Protein AF-A0A0R2SFB0-F1 (afdb_monomer)

Foldseek 3Di:
DDPVVVVVQQPDFQFWEQFKWFLALAALPGDHQLAAAFLNLLLLQVLLVVLCQVQVVVLVHDHDDPQAQEKEWEFSLQFAQQLHRIPVSVRHTTTDGLNSLCRGHVDQWAKKKFGQAALVLVLQLQLLLNLCNHGSDRSNIRMDQKAWEFEPPKDRWDFDDDDDPAQAGHTPDGIQGTAWIAGPVGFTQHHRSHGDPPGGGHMYMYIPCVQCQHSRSVSSVPTDIGTRPGGSSVSSSVSQQVADADPVRHRYHYCPPCQHVDRNGNRRYYYDD

Secondary structure (DSSP, 8-state):
--HHHHHHHHTSEEEEESS-EE-----SSS--TTTS--HHHHHHHHHHHHHHHHHGGGGTPPPSBTTB-EEEEEETTSS--TT-SEESTTSSSEEEEHHHHHHHS-S-PEEEEEEEE-HHHHHHHHHHHHHTTTTT-TTPEEEESEEEEEETTSPPPEEPPP-TT-SS--EEE----EEEEEETTS-EEEETTEEPTTPPPEEEEEEHHHHTTTTT-HHHHHS--EEEEEEHHHHHHHHHHTSPB-TTS-BEE-TT-TTTSSTT-SSSEEEE-

Structure (mmCIF, N/CA/C/O backbone):
data_AF-A0A0R2SFB0-F1
#
_entry.id   AF-A0A0R2SFB0-F1
#
loop_
_atom_site.group_PDB
_atom_site.id
_atom_site.type_symbol
_atom_site.label_atom_id
_atom_site.label_alt_id
_atom_site.label_comp_id
_atom_site.label_asym_id
_atom_site.label_entity_id
_atom_site.label_seq_id
_atom_site.pdbx_PDB_ins_code
_atom_site.Cartn_x
_atom_site.Cartn_y
_atom_site.Cartn_z
_atom_site.occupancy
_atom_site.B_iso_or_equiv
_atom_site.auth_seq_id
_atom_site.auth_comp_id
_atom_site.auth_asym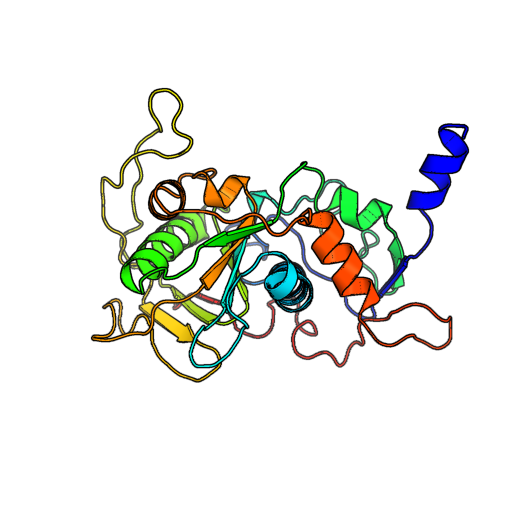_id
_atom_site.auth_atom_id
_atom_site.pdbx_PDB_model_num
ATOM 1 N N . MET A 1 1 ? 29.706 16.281 -11.837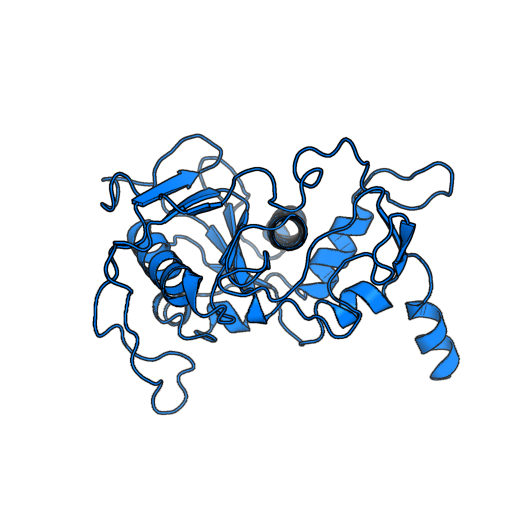 1.00 59.12 1 MET A N 1
ATOM 2 C CA . MET A 1 1 ? 28.926 15.794 -12.997 1.00 59.12 1 MET A CA 1
ATOM 3 C C . MET A 1 1 ? 27.940 16.894 -13.384 1.00 59.12 1 MET A C 1
ATOM 5 O O . MET A 1 1 ? 27.262 17.367 -12.480 1.00 59.12 1 MET A O 1
ATOM 9 N N . PRO A 1 2 ? 27.900 17.381 -14.637 1.00 79.50 2 PRO A N 1
ATOM 10 C CA . PRO A 1 2 ? 26.999 18.476 -15.006 1.00 79.50 2 PRO A CA 1
ATOM 11 C C . PRO A 1 2 ? 25.528 18.055 -14.857 1.00 79.50 2 PRO A C 1
ATOM 13 O O . PRO A 1 2 ? 25.181 16.914 -15.160 1.00 79.50 2 PRO A O 1
ATOM 16 N N . LEU A 1 3 ? 24.669 18.977 -14.408 1.00 70.31 3 LEU A N 1
ATOM 17 C CA . LEU A 1 3 ? 23.239 18.749 -14.135 1.00 70.31 3 LEU A CA 1
ATOM 18 C C . LEU A 1 3 ? 22.522 18.043 -15.299 1.00 70.31 3 LEU A C 1
ATOM 20 O O . LEU A 1 3 ? 21.821 17.060 -15.087 1.00 70.31 3 LEU A O 1
ATOM 24 N N . ASN A 1 4 ? 22.791 18.455 -16.538 1.00 70.38 4 ASN A N 1
ATOM 25 C CA . ASN A 1 4 ? 22.178 17.870 -17.736 1.00 70.38 4 ASN A CA 1
ATOM 26 C C . ASN A 1 4 ? 22.561 16.392 -17.958 1.00 70.38 4 ASN A C 1
ATOM 28 O O . ASN A 1 4 ? 21.744 15.601 -18.427 1.00 70.38 4 ASN A O 1
ATOM 32 N N . ALA A 1 5 ? 23.771 15.980 -17.568 1.00 69.94 5 ALA A N 1
ATOM 33 C CA . ALA A 1 5 ? 24.175 14.572 -17.623 1.00 69.94 5 ALA A CA 1
ATOM 34 C C . ALA A 1 5 ? 23.479 13.736 -16.532 1.00 69.94 5 ALA A C 1
ATOM 36 O O . ALA A 1 5 ? 23.208 12.558 -16.737 1.00 69.94 5 ALA A O 1
ATOM 37 N N . CYS A 1 6 ? 23.142 14.351 -15.393 1.00 67.50 6 CYS A N 1
ATOM 38 C CA . CYS A 1 6 ? 22.330 13.712 -14.357 1.00 67.50 6 CYS A CA 1
ATOM 39 C C . CYS A 1 6 ? 20.884 13.527 -14.837 1.00 67.50 6 CYS A C 1
ATOM 41 O O . CYS A 1 6 ? 20.359 12.418 -14.807 1.00 67.50 6 CYS A O 1
ATOM 43 N N . LEU A 1 7 ? 20.275 14.596 -15.362 1.00 75.00 7 LEU A N 1
ATOM 44 C CA . LEU A 1 7 ? 18.877 14.616 -15.804 1.00 75.00 7 LEU A CA 1
ATOM 45 C C . LEU A 1 7 ? 18.605 13.664 -16.977 1.00 75.00 7 LEU A C 1
ATOM 47 O O . LEU A 1 7 ? 17.583 12.984 -16.994 1.00 75.00 7 LEU A O 1
ATOM 51 N N . THR A 1 8 ? 19.540 13.533 -17.920 1.00 76.81 8 THR A N 1
ATOM 52 C CA . THR A 1 8 ? 19.420 12.557 -19.022 1.00 76.81 8 THR A CA 1
ATOM 53 C C . THR A 1 8 ? 19.420 11.104 -18.539 1.00 76.81 8 THR A C 1
ATOM 55 O O . THR A 1 8 ? 18.849 10.240 -19.202 1.00 76.81 8 THR A O 1
ATOM 58 N N . GLY A 1 9 ? 20.002 10.819 -17.368 1.00 77.69 9 GLY A N 1
ATOM 59 C CA . GLY A 1 9 ? 19.932 9.506 -16.729 1.00 77.69 9 GLY A CA 1
ATOM 60 C C . GLY A 1 9 ? 18.519 9.116 -16.288 1.00 77.69 9 GLY A C 1
ATOM 61 O O . GLY A 1 9 ? 18.178 7.939 -16.351 1.00 77.69 9 GLY A O 1
ATOM 62 N N . PHE A 1 10 ? 17.676 10.084 -15.913 1.00 84.38 10 PHE A N 1
ATOM 63 C CA . PHE A 1 10 ? 16.310 9.818 -15.446 1.00 84.38 10 PHE A CA 1
ATOM 64 C C . PHE A 1 10 ? 15.362 9.400 -16.565 1.00 84.38 10 PHE A C 1
ATOM 66 O O . PHE A 1 10 ? 14.428 8.652 -16.301 1.00 84.38 10 PHE A O 1
ATOM 73 N N . ALA A 1 11 ? 15.616 9.826 -17.803 1.00 87.38 11 ALA A N 1
ATOM 74 C CA . ALA A 1 11 ? 14.815 9.439 -18.962 1.00 87.38 11 ALA A CA 1
ATOM 75 C C . ALA A 1 11 ? 15.138 8.023 -19.474 1.00 87.38 11 ALA A C 1
ATOM 77 O O . ALA A 1 11 ? 14.399 7.482 -20.297 1.00 87.38 11 ALA A O 1
ATOM 78 N N . LYS A 1 12 ? 16.238 7.408 -19.016 1.00 91.44 12 LYS A N 1
ATOM 79 C CA . LYS A 1 12 ? 16.617 6.065 -19.461 1.00 91.44 12 LYS A CA 1
ATOM 80 C C . LYS A 1 12 ? 15.642 5.019 -18.908 1.00 91.44 12 LYS A C 1
ATOM 82 O O . LYS A 1 12 ? 15.351 5.050 -17.708 1.00 91.44 12 LYS A O 1
ATOM 87 N N . PRO A 1 13 ? 15.175 4.074 -19.745 1.00 95.81 13 PRO A N 1
ATOM 88 C CA . PRO A 1 13 ? 14.421 2.923 -19.273 1.00 95.81 13 PRO A CA 1
ATOM 89 C C . PRO A 1 13 ? 15.217 2.134 -18.233 1.00 95.81 13 PRO A C 1
ATOM 91 O O . PRO A 1 13 ? 16.381 1.799 -18.456 1.00 95.81 13 PRO A O 1
ATOM 94 N N . ILE A 1 14 ? 14.573 1.836 -17.111 1.00 96.94 14 ILE A N 1
ATOM 95 C CA . ILE A 1 14 ? 15.095 0.957 -16.055 1.00 96.94 14 ILE A CA 1
ATOM 96 C C . ILE A 1 14 ? 14.344 -0.376 -16.024 1.00 96.94 14 ILE A C 1
ATOM 98 O O . ILE A 1 14 ? 14.899 -1.384 -15.601 1.00 96.94 14 ILE A O 1
ATOM 102 N N . ALA A 1 15 ? 13.100 -0.375 -16.504 1.00 98.06 15 ALA A N 1
ATOM 103 C CA . ALA A 1 15 ? 12.215 -1.524 -16.597 1.00 98.06 15 ALA A CA 1
ATOM 104 C C . ALA A 1 15 ? 11.248 -1.345 -17.781 1.00 98.06 15 ALA A C 1
ATOM 106 O O . ALA A 1 15 ? 11.228 -0.304 -18.444 1.00 98.06 15 ALA A O 1
ATOM 107 N N . SER A 1 16 ? 10.442 -2.365 -18.041 1.00 98.19 16 SER A N 1
ATOM 108 C CA . SER A 1 16 ? 9.358 -2.398 -19.020 1.00 98.19 16 SER A CA 1
ATOM 109 C C . SER A 1 16 ? 8.100 -2.970 -18.361 1.00 98.19 16 SER A C 1
ATOM 111 O O . SER A 1 16 ? 8.171 -3.693 -17.368 1.00 98.19 16 SER A O 1
ATOM 113 N N . SER A 1 17 ? 6.930 -2.658 -18.901 1.00 98.06 17 SER A N 1
ATOM 114 C CA . SER A 1 17 ? 5.676 -3.277 -18.484 1.00 98.06 17 SER A CA 1
ATOM 115 C C . SER A 1 17 ? 4.788 -3.536 -19.688 1.00 98.06 17 SER A C 1
ATOM 117 O O . SER A 1 17 ? 4.522 -2.631 -20.476 1.00 98.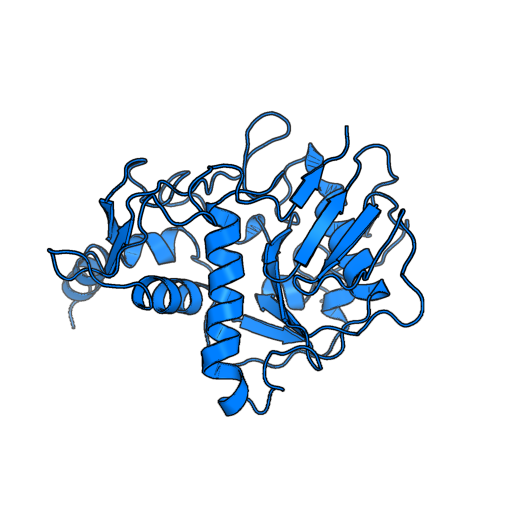06 17 SER A O 1
ATOM 119 N N . GLN A 1 18 ? 4.263 -4.753 -19.795 1.00 98.25 18 GLN A N 1
ATOM 120 C CA . GLN A 1 18 ? 3.195 -5.090 -20.742 1.00 98.25 18 GLN A CA 1
ATOM 121 C C . GLN A 1 18 ? 1.803 -4.668 -20.232 1.00 98.25 18 GLN A C 1
ATOM 123 O O . GLN A 1 18 ? 0.796 -4.895 -20.898 1.00 98.25 18 GLN A O 1
ATOM 128 N N . ILE A 1 19 ? 1.744 -4.075 -19.039 1.00 97.56 19 ILE A N 1
ATOM 129 C CA . ILE A 1 19 ? 0.533 -3.643 -18.344 1.00 97.56 19 ILE A CA 1
ATOM 130 C C . ILE A 1 19 ? 0.593 -2.131 -18.136 1.00 97.56 19 ILE A C 1
ATOM 132 O O . ILE A 1 19 ? 1.637 -1.581 -17.779 1.00 97.56 19 ILE A O 1
ATOM 136 N N . VAL A 1 20 ? -0.551 -1.468 -18.303 1.00 97.38 20 VAL A N 1
ATOM 137 C CA . VAL A 1 20 ? -0.735 -0.079 -17.879 1.00 97.38 20 VAL A CA 1
ATOM 138 C C . VAL A 1 20 ? -1.338 -0.074 -16.478 1.00 97.38 20 VAL A C 1
ATOM 140 O O . VAL A 1 20 ? -2.422 -0.610 -16.234 1.00 97.38 20 VAL A O 1
ATOM 143 N N . PHE A 1 21 ? -0.616 0.524 -15.543 1.00 97.69 21 PHE A N 1
ATOM 144 C CA . PHE A 1 21 ? -1.024 0.681 -14.158 1.00 97.69 21 PHE A CA 1
ATOM 145 C C . PHE A 1 21 ? -1.879 1.932 -14.005 1.00 97.69 21 PHE A C 1
ATOM 147 O O . PHE A 1 21 ? -1.425 3.032 -14.314 1.00 97.69 21 PHE A O 1
ATOM 154 N N . ALA A 1 22 ? -3.098 1.770 -13.501 1.00 96.75 22 ALA A N 1
ATOM 155 C CA . ALA A 1 22 ? -3.963 2.875 -13.130 1.00 96.75 22 ALA A CA 1
ATOM 156 C C . ALA A 1 22 ? -3.441 3.511 -11.836 1.00 96.75 22 ALA A C 1
ATOM 158 O O . ALA A 1 22 ? -3.436 2.879 -10.780 1.00 96.75 22 ALA A O 1
ATOM 159 N N . THR A 1 23 ? -2.994 4.762 -11.928 1.00 95.88 23 THR A N 1
ATOM 160 C CA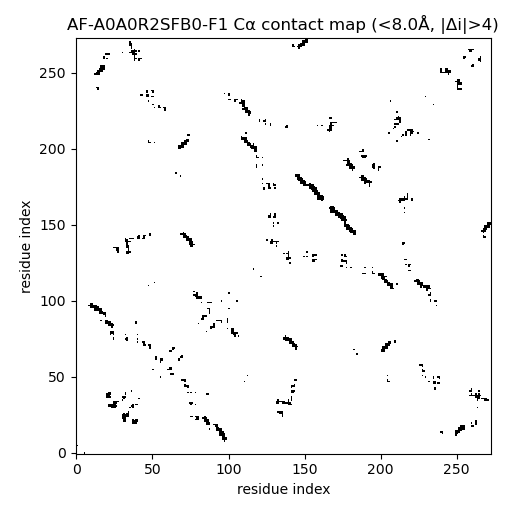 . THR A 1 23 ? -2.488 5.552 -10.793 1.00 95.88 23 THR A CA 1
ATOM 161 C C . THR A 1 23 ? -3.286 6.839 -10.607 1.00 95.88 23 THR A C 1
ATOM 163 O O . THR A 1 23 ? -2.885 7.723 -9.846 1.00 95.88 23 THR A O 1
ATOM 166 N N . ASP A 1 24 ? -4.433 6.947 -11.289 1.00 94.25 24 ASP A N 1
ATOM 167 C CA . ASP A 1 24 ? -5.318 8.094 -11.175 1.00 94.25 24 ASP A CA 1
ATOM 168 C C . ASP A 1 24 ? -5.741 8.299 -9.721 1.00 94.25 24 ASP A C 1
ATOM 170 O O . ASP A 1 24 ? -6.004 7.338 -8.999 1.00 94.25 24 ASP A O 1
ATOM 174 N N . ARG A 1 25 ? -5.851 9.557 -9.299 1.00 92.25 25 ARG A N 1
ATOM 175 C CA . ARG A 1 25 ? -6.487 9.946 -8.046 1.00 92.25 25 ARG A CA 1
ATOM 176 C C . ARG A 1 25 ? -7.860 9.289 -7.897 1.00 92.25 25 ARG A C 1
ATOM 178 O O . ARG A 1 25 ? -8.167 8.781 -6.821 1.00 92.25 25 ARG A O 1
ATOM 185 N N . GLY A 1 26 ? -8.665 9.297 -8.956 1.00 87.56 26 GLY A N 1
ATOM 186 C CA . GLY A 1 26 ? -10.045 8.821 -8.935 1.00 87.56 26 GLY A CA 1
ATOM 187 C C . GLY A 1 26 ? -11.024 9.764 -8.229 1.00 87.56 26 GLY A C 1
ATOM 188 O O . GLY A 1 26 ? -10.675 10.827 -7.697 1.00 87.56 26 GLY A O 1
ATOM 189 N N . SER A 1 27 ? -12.292 9.359 -8.250 1.00 82.94 27 SER A N 1
ATOM 190 C CA . SER A 1 27 ? -13.437 10.053 -7.656 1.00 82.94 27 SER A CA 1
ATOM 191 C C . SER A 1 27 ? -14.531 9.044 -7.273 1.00 82.94 27 SER A C 1
ATOM 193 O O . SER A 1 27 ? -14.324 7.833 -7.352 1.00 82.94 27 SER A O 1
ATOM 195 N N . ALA A 1 28 ? -15.710 9.527 -6.869 1.00 75.81 28 ALA A N 1
ATOM 196 C CA . ALA A 1 28 ? -16.876 8.673 -6.632 1.00 75.81 28 ALA A CA 1
ATOM 197 C C . ALA A 1 28 ? -17.298 7.849 -7.867 1.00 75.81 28 ALA A C 1
ATOM 199 O O . ALA A 1 28 ? -17.931 6.809 -7.711 1.00 75.81 28 ALA A O 1
ATOM 200 N N . THR A 1 29 ? -16.970 8.313 -9.077 1.00 81.50 29 THR A N 1
ATOM 201 C CA . THR A 1 29 ? -17.392 7.701 -10.350 1.00 81.50 29 THR A CA 1
ATOM 202 C C . THR A 1 29 ? -16.227 7.272 -11.238 1.00 81.50 29 THR A C 1
ATOM 204 O O . THR A 1 29 ? -16.439 6.558 -12.214 1.00 81.50 29 THR A O 1
ATOM 207 N N . VAL A 1 30 ? -15.002 7.686 -10.911 1.00 87.56 30 VAL A N 1
ATOM 208 C CA . VAL A 1 30 ? -13.785 7.339 -11.650 1.00 87.56 30 VAL A CA 1
ATOM 209 C C . VAL A 1 30 ? -12.912 6.468 -10.762 1.00 87.56 30 VAL A C 1
ATOM 211 O O . VAL A 1 30 ? -12.589 6.852 -9.636 1.00 87.56 30 VAL A O 1
ATOM 214 N N . LEU A 1 31 ? -12.525 5.301 -11.276 1.00 90.88 31 LEU A N 1
ATOM 215 C CA . LEU A 1 31 ? -11.572 4.414 -10.618 1.00 90.88 31 LEU A CA 1
ATOM 216 C C . LEU A 1 31 ? -10.283 5.174 -10.293 1.00 90.88 31 LEU A C 1
ATOM 218 O O . LEU A 1 31 ? -9.726 5.854 -11.150 1.00 90.88 31 LEU A O 1
ATOM 222 N N . GLY A 1 32 ? -9.780 5.017 -9.076 1.00 94.62 32 GLY A N 1
ATOM 223 C CA . GLY A 1 32 ? -8.463 5.523 -8.747 1.00 94.62 32 GLY A CA 1
ATOM 224 C C . GLY A 1 32 ? -8.019 5.175 -7.343 1.00 94.62 32 GLY A C 1
ATOM 225 O O . GLY A 1 32 ? -8.791 4.698 -6.506 1.00 94.62 32 GLY A O 1
ATOM 226 N N . VAL A 1 33 ? -6.748 5.467 -7.096 1.00 96.44 33 VAL A N 1
ATOM 227 C CA . VAL A 1 33 ? -6.007 5.083 -5.897 1.00 96.44 33 VAL A CA 1
ATOM 228 C C . VAL A 1 33 ? -6.574 5.677 -4.608 1.00 96.44 33 VAL A C 1
ATOM 230 O O . VAL A 1 33 ? -6.133 5.295 -3.525 1.00 96.44 33 VAL A O 1
ATOM 233 N N . ARG A 1 34 ? -7.522 6.621 -4.698 1.00 96.06 34 ARG A N 1
ATOM 234 C CA . ARG A 1 34 ? -8.162 7.267 -3.545 1.00 96.06 34 ARG A CA 1
ATOM 235 C C . ARG A 1 34 ? -9.585 6.802 -3.247 1.00 96.06 34 ARG A C 1
ATOM 237 O O . ARG A 1 34 ? -10.182 7.282 -2.284 1.00 96.06 34 ARG A O 1
ATOM 244 N N . THR A 1 35 ? -10.156 5.920 -4.062 1.00 93.06 35 THR A N 1
ATOM 245 C CA . THR A 1 35 ? -11.549 5.472 -3.887 1.00 93.06 35 THR A CA 1
ATOM 246 C C . THR A 1 35 ? -11.742 3.969 -4.006 1.00 93.06 35 THR A C 1
ATOM 248 O O . THR A 1 35 ? -12.732 3.456 -3.476 1.00 93.06 35 THR A O 1
ATOM 251 N N . ALA A 1 36 ? -10.826 3.255 -4.659 1.00 95.62 36 ALA A N 1
ATOM 252 C CA . ALA A 1 36 ? -10.893 1.810 -4.831 1.00 95.62 36 ALA A CA 1
ATOM 253 C C . ALA A 1 36 ? -9.498 1.195 -5.029 1.00 95.62 36 ALA A C 1
ATOM 255 O O . ALA A 1 36 ? -8.493 1.900 -5.150 1.00 95.62 36 ALA A O 1
ATOM 256 N N . GLU A 1 37 ? -9.447 -0.135 -5.051 1.00 97.69 37 GLU A N 1
ATOM 257 C CA . GLU A 1 37 ? -8.266 -0.878 -5.493 1.00 97.69 37 GLU A CA 1
ATOM 258 C C . GLU A 1 37 ? -7.894 -0.512 -6.927 1.00 97.69 37 GLU A C 1
ATOM 260 O O . GLU A 1 37 ? -8.763 -0.352 -7.785 1.00 97.69 37 GLU A O 1
ATOM 265 N N . THR A 1 38 ? -6.595 -0.439 -7.196 1.00 98.25 38 THR A N 1
ATOM 266 C CA . THR A 1 38 ? -6.066 -0.342 -8.558 1.00 98.25 38 THR A CA 1
ATOM 267 C C . THR A 1 38 ? -4.847 -1.241 -8.705 1.00 98.25 38 THR A C 1
ATOM 269 O O . THR A 1 38 ? -4.118 -1.459 -7.737 1.00 98.25 38 THR A O 1
ATOM 272 N N . ASN A 1 39 ? -4.548 -1.704 -9.920 1.00 98.44 39 ASN A N 1
ATOM 273 C CA . ASN A 1 39 ? -3.286 -2.410 -10.159 1.00 98.44 39 ASN A CA 1
ATOM 274 C C . ASN A 1 39 ? -2.052 -1.544 -9.860 1.00 98.44 39 ASN A C 1
ATOM 276 O O . ASN A 1 39 ? -1.047 -2.076 -9.397 1.00 98.44 39 ASN A O 1
ATOM 280 N N . GLY A 1 40 ? -2.110 -0.227 -10.090 1.00 98.12 40 GLY A N 1
ATOM 281 C CA . GLY A 1 40 ? -1.022 0.688 -9.735 1.00 98.12 40 GLY A CA 1
ATOM 282 C C . GLY A 1 40 ? -0.834 0.815 -8.227 1.00 98.12 40 GLY A C 1
ATOM 283 O O . GLY A 1 40 ? 0.292 0.777 -7.740 1.00 98.12 40 GLY A O 1
ATOM 284 N N . GLY A 1 41 ? -1.927 0.879 -7.469 1.00 98.38 41 GLY A N 1
ATOM 285 C CA . GLY A 1 41 ? -1.891 0.800 -6.013 1.00 98.38 41 GLY A CA 1
ATOM 286 C C . GLY A 1 41 ? -1.319 -0.520 -5.495 1.00 98.38 41 GLY A C 1
ATOM 287 O O . GLY A 1 41 ? -0.465 -0.504 -4.607 1.00 98.38 41 GLY A O 1
ATOM 288 N N . ASN A 1 42 ? -1.722 -1.642 -6.098 1.00 98.88 42 ASN A N 1
ATOM 289 C CA . ASN A 1 42 ? -1.195 -2.970 -5.778 1.00 98.88 42 ASN A CA 1
ATOM 290 C C . ASN A 1 42 ? 0.310 -3.059 -6.037 1.00 98.88 42 ASN A C 1
ATOM 292 O O . ASN A 1 42 ? 1.031 -3.562 -5.180 1.00 98.88 42 ASN A O 1
ATOM 296 N N . LEU A 1 43 ? 0.792 -2.525 -7.167 1.00 98.75 43 LEU A N 1
ATOM 297 C CA . LEU A 1 43 ? 2.219 -2.498 -7.509 1.00 98.75 43 LEU A CA 1
ATOM 298 C C . LEU A 1 43 ? 3.047 -1.813 -6.415 1.00 98.75 43 LEU A C 1
ATOM 300 O O . LEU A 1 43 ? 4.118 -2.294 -6.046 1.00 98.75 43 LEU A O 1
ATOM 304 N N . LEU A 1 44 ? 2.550 -0.697 -5.877 1.00 98.62 44 LEU A N 1
ATOM 305 C CA . LEU A 1 44 ? 3.249 0.036 -4.823 1.00 98.62 44 LEU A CA 1
ATOM 306 C C . LEU A 1 44 ? 3.159 -0.647 -3.461 1.00 98.62 44 LEU A C 1
ATOM 308 O O . LEU A 1 44 ? 4.145 -0.702 -2.735 1.00 98.62 44 LEU A O 1
ATOM 312 N N . ALA A 1 45 ? 1.996 -1.185 -3.101 1.00 98.88 45 ALA A N 1
ATOM 313 C CA . ALA A 1 45 ? 1.876 -1.933 -1.856 1.00 98.88 45 ALA A CA 1
ATOM 314 C C . ALA A 1 45 ? 2.756 -3.203 -1.883 1.00 98.88 45 ALA A C 1
ATOM 316 O O . ALA A 1 45 ? 3.391 -3.540 -0.883 1.00 98.88 45 ALA A O 1
ATOM 317 N N . ASP A 1 46 ? 2.879 -3.863 -3.038 1.00 98.94 46 ASP A N 1
ATOM 318 C CA . ASP A 1 46 ? 3.779 -5.006 -3.224 1.00 98.94 46 ASP A CA 1
ATOM 319 C C . ASP A 1 46 ? 5.254 -4.597 -3.165 1.00 98.94 46 ASP A C 1
ATOM 321 O O . ASP A 1 46 ? 6.061 -5.331 -2.591 1.00 98.94 46 ASP A O 1
ATOM 325 N N . SER A 1 47 ? 5.618 -3.413 -3.672 1.00 98.88 47 SER A N 1
ATOM 326 C CA . SER A 1 47 ? 6.994 -2.916 -3.559 1.00 98.88 47 SER A CA 1
ATOM 327 C C . SER A 1 47 ? 7.416 -2.692 -2.103 1.00 98.88 47 SER A C 1
ATOM 329 O O . SER A 1 47 ? 8.578 -2.908 -1.751 1.00 98.88 47 SER A O 1
ATOM 331 N N . PHE A 1 48 ? 6.473 -2.355 -1.218 1.00 98.88 48 PHE A N 1
ATOM 332 C CA . PHE A 1 48 ? 6.738 -2.197 0.214 1.00 98.88 48 PHE A CA 1
ATOM 333 C C . PHE A 1 48 ? 6.991 -3.550 0.883 1.00 98.88 48 PHE A C 1
ATOM 335 O O . PHE A 1 48 ? 7.944 -3.684 1.656 1.00 98.88 48 PHE A O 1
ATOM 342 N N . LEU A 1 49 ? 6.192 -4.573 0.553 1.00 98.75 49 LEU A N 1
ATOM 343 C CA . LEU A 1 49 ? 6.436 -5.941 1.022 1.00 98.75 49 LEU A CA 1
ATOM 344 C C . LEU A 1 49 ? 7.762 -6.492 0.491 1.00 98.75 49 LEU A C 1
ATOM 346 O O . LEU A 1 49 ? 8.516 -7.105 1.248 1.00 98.75 49 LEU A O 1
ATOM 350 N N . HIS A 1 50 ? 8.079 -6.234 -0.780 1.00 98.81 50 HIS A N 1
ATOM 351 C CA . HIS A 1 50 ? 9.359 -6.617 -1.366 1.00 98.81 50 HIS A CA 1
ATOM 352 C C . HIS A 1 50 ? 10.531 -5.966 -0.620 1.00 98.81 50 HIS A C 1
ATOM 354 O O . HIS A 1 50 ? 11.474 -6.654 -0.218 1.00 98.81 50 HIS A O 1
ATOM 360 N N . ALA A 1 51 ? 10.449 -4.662 -0.356 1.00 98.81 51 ALA A N 1
ATOM 361 C CA . ALA A 1 51 ? 11.470 -3.937 0.388 1.00 98.81 51 ALA A CA 1
ATOM 362 C C . ALA A 1 51 ? 11.647 -4.476 1.816 1.00 98.81 51 ALA A C 1
ATOM 364 O O . ALA A 1 51 ? 12.778 -4.644 2.268 1.00 98.81 51 ALA A O 1
ATOM 365 N N . TYR A 1 52 ? 10.557 -4.814 2.512 1.00 98.75 52 TYR A N 1
ATOM 366 C CA . TYR A 1 52 ? 10.649 -5.469 3.818 1.00 98.75 52 TYR A CA 1
ATOM 367 C C . TYR A 1 52 ? 11.338 -6.833 3.709 1.00 98.75 52 TYR A C 1
ATOM 369 O O . TYR A 1 52 ? 12.291 -7.098 4.437 1.00 98.75 52 TYR A O 1
ATOM 377 N N . SER A 1 53 ? 10.919 -7.678 2.760 1.00 97.88 53 SER A N 1
ATOM 378 C CA . SER A 1 53 ? 11.468 -9.031 2.589 1.00 97.88 53 SER A CA 1
ATOM 379 C C . SER A 1 53 ? 12.976 -9.054 2.316 1.00 97.88 53 SER A C 1
ATOM 381 O O . SER A 1 53 ? 13.659 -9.989 2.724 1.00 97.88 53 SER A O 1
ATOM 383 N N . THR A 1 54 ? 13.508 -8.010 1.677 1.00 97.62 54 THR A N 1
ATOM 384 C CA . THR A 1 54 ? 14.928 -7.912 1.313 1.00 97.62 54 THR A CA 1
ATOM 385 C C . THR A 1 54 ? 15.779 -7.186 2.354 1.00 97.62 54 THR A C 1
ATOM 387 O O . THR A 1 54 ? 16.995 -7.366 2.367 1.00 97.62 54 THR A O 1
ATOM 390 N N . ARG A 1 55 ? 15.176 -6.372 3.234 1.00 98.00 55 ARG A N 1
ATOM 391 C CA . ARG A 1 55 ? 15.919 -5.480 4.148 1.00 98.00 55 ARG A CA 1
ATOM 392 C C . ARG A 1 55 ? 15.666 -5.727 5.635 1.00 98.00 55 ARG A C 1
ATOM 394 O O . ARG A 1 55 ? 16.494 -5.315 6.443 1.00 98.00 55 ARG A O 1
ATOM 401 N N . ALA A 1 56 ? 14.583 -6.412 6.014 1.00 97.38 56 ALA A N 1
ATOM 402 C CA . ALA A 1 56 ? 14.171 -6.590 7.413 1.00 97.38 56 ALA A CA 1
ATOM 403 C C . ALA A 1 56 ? 15.282 -7.163 8.308 1.00 97.38 56 ALA A C 1
ATOM 405 O O . ALA A 1 56 ? 15.527 -6.635 9.393 1.00 97.38 56 ALA A O 1
ATOM 406 N N . ALA A 1 57 ? 16.009 -8.177 7.829 1.00 97.50 57 ALA A N 1
ATOM 407 C CA . ALA A 1 57 ? 17.090 -8.805 8.589 1.00 97.50 57 ALA A CA 1
ATOM 408 C C . ALA A 1 57 ? 18.193 -7.806 8.984 1.00 97.50 57 ALA A C 1
ATOM 410 O O . ALA A 1 57 ? 18.643 -7.806 10.126 1.00 97.50 57 ALA A O 1
ATOM 411 N N . GLY A 1 58 ? 18.578 -6.901 8.075 1.00 97.06 58 GLY A N 1
ATOM 412 C CA . GLY A 1 58 ? 19.591 -5.874 8.346 1.00 97.06 58 GLY A CA 1
ATOM 413 C C . GLY A 1 58 ? 19.146 -4.812 9.359 1.00 97.06 58 GLY A C 1
ATOM 414 O O . GLY A 1 58 ? 19.986 -4.116 9.920 1.00 97.06 58 GLY A O 1
ATOM 415 N N . ALA A 1 59 ? 17.840 -4.703 9.612 1.00 96.81 59 ALA A N 1
ATOM 416 C CA . ALA A 1 59 ? 17.244 -3.806 10.599 1.00 96.81 59 ALA A CA 1
ATOM 417 C C . A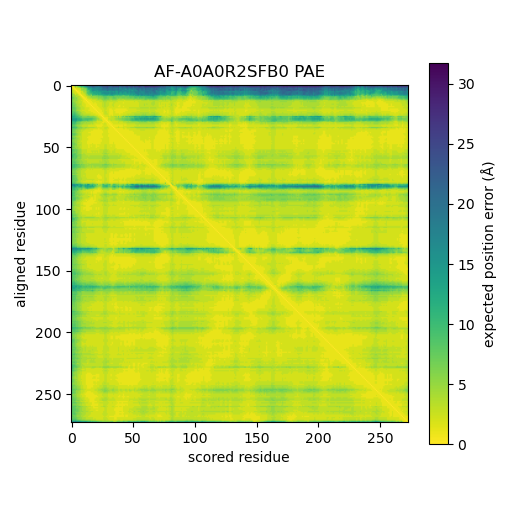LA A 1 59 ? 16.811 -4.531 11.890 1.00 96.81 59 ALA A C 1
ATOM 419 O O . ALA A 1 59 ? 16.098 -3.945 12.702 1.00 96.81 59 ALA A O 1
ATOM 420 N N . ASN A 1 60 ? 17.214 -5.796 12.085 1.00 97.25 60 ASN A N 1
ATOM 421 C CA . ASN A 1 60 ? 16.787 -6.652 13.202 1.00 97.25 60 ASN A CA 1
ATOM 422 C C . ASN A 1 60 ? 15.256 -6.796 13.323 1.00 97.25 60 ASN A C 1
ATOM 424 O O . ASN A 1 60 ? 14.720 -6.987 14.415 1.00 97.25 60 ASN A O 1
ATOM 428 N N . LEU A 1 61 ? 14.543 -6.696 12.198 1.00 98.19 61 LEU A N 1
ATOM 429 C CA . LEU A 1 61 ? 13.106 -6.932 12.131 1.00 98.19 61 LEU A CA 1
ATOM 430 C C . LEU A 1 61 ? 12.822 -8.429 11.933 1.00 98.19 61 LEU A C 1
ATOM 432 O O . LEU A 1 61 ? 13.600 -9.120 11.267 1.00 98.19 61 LEU A O 1
ATOM 436 N N . PRO A 1 62 ? 11.708 -8.946 12.481 1.00 97.62 62 PRO A N 1
ATOM 437 C CA . PRO A 1 62 ? 11.341 -10.348 12.317 1.00 97.62 62 PRO A CA 1
ATOM 438 C C . PRO A 1 62 ? 11.135 -10.699 10.838 1.00 97.62 62 PRO A C 1
ATOM 440 O O . PRO A 1 62 ? 10.584 -9.919 10.067 1.00 97.62 62 PRO A O 1
ATOM 443 N N . ALA A 1 63 ? 11.549 -11.896 10.425 1.00 96.81 63 ALA A N 1
ATOM 444 C CA . ALA A 1 63 ? 11.304 -12.357 9.061 1.00 96.81 63 ALA A CA 1
ATOM 445 C C . ALA A 1 63 ? 9.794 -12.464 8.787 1.00 96.81 63 ALA A C 1
ATOM 447 O O . ALA A 1 63 ? 9.014 -12.802 9.680 1.00 96.81 63 ALA A O 1
ATOM 448 N N . ALA A 1 64 ? 9.373 -12.183 7.554 1.00 96.88 64 ALA A N 1
ATOM 449 C CA . ALA A 1 64 ? 7.989 -12.395 7.146 1.00 96.88 64 ALA A CA 1
ATOM 450 C C . ALA A 1 64 ? 7.649 -13.895 7.174 1.00 96.88 64 ALA A C 1
ATOM 452 O O . ALA A 1 64 ? 8.432 -14.724 6.712 1.00 96.88 64 ALA A O 1
ATOM 453 N N . GLY A 1 65 ? 6.476 -14.249 7.692 1.00 95.06 65 GLY A N 1
ATOM 454 C CA . GLY A 1 65 ? 6.009 -15.634 7.717 1.00 95.06 65 GLY A CA 1
ATOM 455 C C . GLY A 1 65 ? 4.742 -15.802 8.545 1.00 95.06 65 GLY A C 1
ATOM 456 O O . GLY A 1 65 ? 4.197 -14.835 9.062 1.00 95.06 65 GLY A O 1
ATOM 457 N N . SER A 1 66 ? 4.273 -17.037 8.731 1.00 93.75 66 SER A N 1
ATOM 458 C CA . SER A 1 66 ? 3.030 -17.288 9.483 1.00 93.75 66 SER A CA 1
ATOM 459 C C . SER A 1 66 ? 3.071 -16.741 10.922 1.00 93.75 66 SER A C 1
ATOM 461 O O . SER A 1 66 ? 2.053 -16.267 11.429 1.00 93.75 66 SER A O 1
ATOM 463 N N . ALA A 1 67 ? 4.238 -16.782 11.578 1.00 95.25 67 ALA A N 1
ATOM 464 C CA . ALA A 1 67 ? 4.432 -16.254 12.933 1.00 95.25 67 ALA A CA 1
ATOM 465 C C . ALA A 1 67 ? 4.540 -14.718 12.987 1.00 95.25 67 ALA A C 1
ATOM 467 O O . ALA A 1 67 ? 4.277 -14.124 14.026 1.00 95.25 67 ALA A O 1
ATOM 468 N N . ASN A 1 68 ? 4.900 -14.081 11.871 1.00 97.62 68 ASN A N 1
ATOM 469 C CA . ASN A 1 68 ? 4.985 -12.631 11.720 1.00 97.62 68 ASN A CA 1
ATOM 470 C C . ASN A 1 68 ? 4.380 -12.241 10.364 1.00 97.62 68 ASN A C 1
ATOM 472 O O . ASN A 1 68 ? 5.109 -12.082 9.377 1.00 97.62 68 ASN A O 1
ATOM 476 N N . PRO A 1 69 ? 3.043 -12.158 10.276 1.00 98.44 69 PRO A N 1
ATOM 477 C CA . PRO A 1 69 ? 2.384 -11.764 9.042 1.00 98.44 69 PRO A CA 1
ATOM 478 C C . PRO A 1 69 ? 2.739 -10.317 8.739 1.00 98.44 69 PRO A C 1
ATOM 480 O O . PRO A 1 69 ? 2.641 -9.460 9.616 1.00 98.44 69 PRO A O 1
ATOM 483 N N . VAL A 1 70 ? 3.144 -10.047 7.502 1.00 98.88 70 VAL A N 1
ATOM 484 C CA . VAL A 1 70 ? 3.535 -8.705 7.070 1.00 98.88 70 VAL A CA 1
ATOM 485 C C . VAL A 1 70 ? 2.531 -8.208 6.051 1.00 98.88 70 VAL A C 1
ATOM 487 O O . VAL A 1 70 ? 2.225 -8.895 5.077 1.00 98.88 70 VAL A O 1
ATOM 490 N N . VAL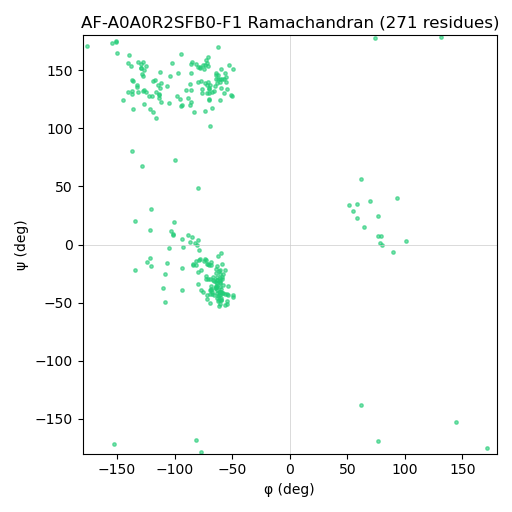 A 1 71 ? 2.030 -7.005 6.284 1.00 98.94 71 VAL A N 1
ATOM 491 C CA . VAL A 1 71 ? 1.071 -6.329 5.416 1.00 98.94 71 VAL A CA 1
ATOM 492 C C . VAL A 1 71 ? 1.605 -4.953 5.052 1.00 98.94 71 VAL A C 1
ATOM 494 O O . VAL A 1 71 ? 2.333 -4.346 5.836 1.00 98.94 71 VAL A O 1
ATOM 497 N N . ALA A 1 72 ? 1.254 -4.450 3.873 1.00 98.94 72 ALA A N 1
ATOM 498 C CA . ALA A 1 72 ? 1.664 -3.122 3.437 1.00 98.94 72 ALA A CA 1
ATOM 499 C C . ALA A 1 72 ? 0.466 -2.208 3.227 1.00 98.94 72 ALA A C 1
ATOM 501 O O . ALA A 1 72 ? -0.567 -2.640 2.712 1.00 98.94 72 ALA A O 1
ATOM 502 N N . LEU A 1 73 ? 0.639 -0.943 3.608 1.00 98.88 73 LEU A N 1
ATOM 503 C CA . LEU A 1 73 ? -0.350 0.118 3.465 1.00 98.88 73 LEU A CA 1
ATOM 504 C C . LEU A 1 73 ? 0.285 1.297 2.726 1.00 98.88 73 LEU A C 1
ATOM 506 O O . LEU A 1 73 ? 1.255 1.884 3.212 1.00 98.88 73 LEU A O 1
ATOM 510 N N . GLN A 1 74 ? -0.281 1.672 1.583 1.00 98.62 74 GLN A N 1
ATOM 511 C CA . GLN A 1 74 ? 0.122 2.855 0.826 1.00 98.62 74 GLN A CA 1
ATOM 512 C C . GLN A 1 74 ? -1.070 3.797 0.671 1.00 98.62 74 GLN A C 1
ATOM 514 O O . GLN A 1 74 ? -2.059 3.456 0.025 1.00 98.62 74 GLN A O 1
ATOM 519 N N . ASN A 1 75 ? -0.978 5.003 1.231 1.00 98.38 75 ASN A N 1
ATOM 520 C CA . ASN A 1 75 ? -2.028 6.004 1.082 1.00 98.38 75 ASN A CA 1
ATOM 521 C C . ASN A 1 75 ? -2.081 6.547 -0.357 1.00 98.38 75 ASN A C 1
ATOM 523 O O . ASN A 1 75 ? -1.063 6.923 -0.946 1.00 98.38 75 ASN A O 1
ATOM 527 N N . GLY A 1 76 ? -3.280 6.638 -0.931 1.00 97.06 76 GLY A N 1
ATOM 528 C CA . GLY A 1 76 ? -3.501 7.139 -2.289 1.00 97.06 76 GLY A CA 1
ATOM 529 C C . GLY A 1 76 ? -3.100 8.608 -2.477 1.00 97.06 76 GLY A C 1
ATOM 530 O O . GLY A 1 76 ? -2.892 9.067 -3.597 1.00 97.06 76 GLY A O 1
ATOM 531 N N . GLY A 1 77 ? -2.962 9.376 -1.393 1.00 96.44 77 GLY A N 1
ATOM 532 C CA . GLY A 1 77 ? -2.428 10.741 -1.393 1.00 96.44 77 GLY A CA 1
ATOM 533 C C . GLY A 1 77 ? -0.933 10.817 -1.711 1.00 96.44 77 GLY A C 1
ATOM 534 O O . GLY A 1 77 ? -0.478 11.809 -2.299 1.00 96.44 77 GLY A O 1
ATOM 535 N N . GLY A 1 78 ? -0.196 9.761 -1.356 1.00 96.50 78 GLY A N 1
ATOM 536 C CA . GLY A 1 78 ? 1.228 9.595 -1.629 1.00 96.50 78 GLY A CA 1
ATOM 537 C C . GLY A 1 78 ? 1.537 9.158 -3.061 1.00 96.50 78 GLY A C 1
ATOM 538 O O . GLY A 1 78 ? 2.683 9.272 -3.472 1.00 96.50 78 GLY A O 1
ATOM 539 N N . ILE A 1 79 ? 0.530 8.708 -3.820 1.00 96.88 79 ILE A N 1
ATOM 540 C CA . ILE A 1 79 ? 0.642 8.337 -5.237 1.00 96.88 79 ILE A CA 1
ATOM 541 C C . ILE A 1 79 ? 0.249 9.549 -6.084 1.00 96.88 79 ILE A C 1
ATOM 543 O O . ILE A 1 79 ? -0.856 10.085 -5.941 1.00 96.88 79 ILE A O 1
ATOM 547 N N . ARG A 1 80 ? 1.169 10.042 -6.915 1.00 93.50 80 ARG A N 1
ATOM 548 C CA . ARG A 1 80 ? 1.032 11.336 -7.598 1.00 93.50 80 ARG A CA 1
ATOM 549 C C . ARG A 1 80 ? 0.866 11.178 -9.099 1.00 93.50 80 ARG A C 1
ATOM 551 O O . ARG A 1 80 ? 1.423 10.283 -9.715 1.00 93.50 80 ARG A O 1
ATOM 558 N N . GLN A 1 81 ? 0.117 12.109 -9.679 1.00 83.25 81 GLN A N 1
ATOM 559 C CA . GLN A 1 81 ? -0.162 12.152 -11.113 1.00 83.25 81 GLN A CA 1
ATOM 560 C C . GLN A 1 81 ? 0.720 13.168 -11.850 1.00 83.25 81 GLN A C 1
ATOM 562 O O . GLN A 1 81 ? 0.361 13.619 -12.933 1.00 83.25 81 GLN A O 1
ATOM 567 N N . ASN A 1 82 ? 1.846 13.586 -11.259 1.00 74.12 82 ASN A N 1
ATOM 568 C CA . ASN A 1 82 ? 2.672 14.658 -11.825 1.00 74.12 82 ASN A CA 1
ATOM 569 C C . ASN A 1 82 ? 3.199 14.292 -13.224 1.00 74.12 82 ASN A C 1
ATOM 571 O O . ASN A 1 82 ? 3.310 15.166 -14.076 1.00 74.12 82 ASN A O 1
ATOM 575 N N . GLY A 1 83 ? 3.450 13.003 -13.470 1.00 66.69 83 GLY A N 1
ATOM 576 C CA . GLY A 1 83 ? 3.822 12.474 -14.782 1.00 66.69 83 GLY A CA 1
ATOM 577 C C . GLY A 1 83 ? 2.646 11.970 -15.629 1.00 66.69 83 GLY A C 1
ATOM 578 O O . GLY A 1 83 ? 2.875 11.525 -16.744 1.00 66.69 83 GLY A O 1
ATOM 579 N N . GLY A 1 84 ? 1.405 11.999 -15.131 1.00 86.31 84 GLY A N 1
ATOM 580 C CA . GLY A 1 84 ? 0.228 11.415 -15.788 1.00 86.31 84 GLY A CA 1
ATOM 581 C C . GLY A 1 84 ? -0.619 10.542 -14.856 1.00 86.31 84 GLY A C 1
ATOM 582 O O . GLY A 1 84 ? -0.302 10.363 -13.684 1.00 86.31 84 GLY A O 1
ATOM 583 N N . VAL A 1 85 ? -1.721 9.993 -15.374 1.00 91.06 85 VAL A N 1
ATOM 584 C CA . VAL A 1 85 ? -2.687 9.184 -14.594 1.00 91.06 85 VAL A CA 1
ATOM 585 C C . VAL A 1 85 ? -2.413 7.674 -14.644 1.00 91.06 85 VAL A C 1
ATOM 587 O O . VAL A 1 85 ? -3.198 6.872 -14.132 1.00 91.06 85 VAL A O 1
ATOM 590 N N . THR A 1 86 ? -1.305 7.290 -15.278 1.00 94.81 86 THR A N 1
ATOM 591 C CA . THR A 1 86 ? -0.878 5.902 -15.443 1.00 94.81 86 THR A CA 1
ATOM 592 C C . THR A 1 86 ? 0.627 5.737 -15.261 1.00 94.81 86 THR A C 1
ATOM 594 O O . THR A 1 86 ? 1.395 6.692 -15.386 1.00 94.81 86 THR A O 1
ATOM 597 N N . LEU A 1 87 ? 1.055 4.493 -15.051 1.00 95.25 87 LEU A N 1
ATOM 598 C CA . LEU A 1 87 ? 2.438 4.047 -15.229 1.00 95.25 87 LEU A CA 1
ATOM 599 C C . LEU A 1 87 ? 2.454 2.883 -16.249 1.00 95.25 87 LEU A C 1
ATOM 601 O O . LEU A 1 87 ? 1.700 1.937 -16.054 1.00 95.25 87 LEU A O 1
ATOM 605 N N . PRO A 1 88 ? 3.265 2.892 -17.323 1.00 94.31 88 PRO A N 1
ATOM 606 C CA . PRO A 1 88 ? 4.059 4.011 -17.827 1.00 94.31 88 PRO A CA 1
ATOM 607 C C . PRO A 1 88 ? 3.236 5.290 -18.045 1.00 94.31 88 PRO A C 1
ATOM 609 O 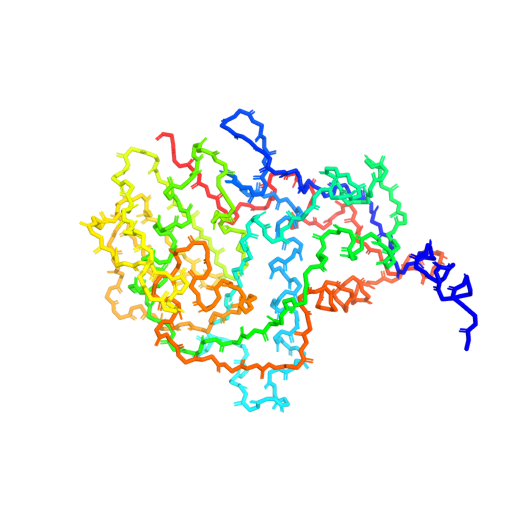O . PRO A 1 88 ? 2.023 5.247 -18.266 1.00 94.31 88 PRO A O 1
ATOM 612 N N . THR A 1 89 ? 3.900 6.444 -17.980 1.00 88.88 89 THR A N 1
ATOM 613 C CA . THR A 1 89 ? 3.245 7.763 -18.057 1.00 88.88 89 THR A CA 1
ATOM 614 C C . THR A 1 89 ? 2.646 8.078 -19.427 1.00 88.88 89 THR A C 1
ATOM 616 O O . THR A 1 89 ? 1.816 8.972 -19.554 1.00 88.88 89 THR A O 1
ATOM 619 N N . THR A 1 90 ? 3.025 7.320 -20.457 1.00 89.25 90 THR A N 1
ATOM 620 C CA . THR A 1 90 ? 2.487 7.429 -21.818 1.00 89.25 90 THR A CA 1
ATOM 621 C C . THR A 1 90 ? 1.064 6.882 -21.959 1.00 89.25 90 THR A C 1
ATOM 623 O O . THR A 1 90 ? 0.448 7.085 -23.002 1.00 89.25 90 THR A O 1
ATOM 626 N N . GLY A 1 91 ? 0.544 6.157 -20.960 1.00 91.94 91 GLY A N 1
ATOM 627 C CA . GLY A 1 91 ? -0.752 5.473 -21.053 1.00 91.94 91 GLY A CA 1
ATOM 628 C C . GLY A 1 91 ? -0.724 4.181 -21.871 1.00 91.94 91 GLY A C 1
ATOM 629 O O . GLY A 1 91 ? -1.778 3.600 -22.119 1.00 91.94 91 GLY A O 1
ATOM 630 N N . ALA A 1 92 ? 0.460 3.718 -22.278 1.00 95.19 92 ALA A N 1
ATOM 631 C CA . ALA A 1 92 ? 0.651 2.497 -23.051 1.00 95.19 92 ALA A CA 1
ATOM 632 C C . ALA A 1 92 ? 1.705 1.590 -22.405 1.00 95.19 92 ALA A C 1
ATOM 634 O O . ALA A 1 92 ? 2.592 2.056 -21.689 1.00 95.19 92 ALA A O 1
ATOM 635 N N . ALA A 1 93 ? 1.610 0.289 -22.684 1.00 95.69 93 ALA A N 1
ATOM 636 C CA . ALA A 1 93 ? 2.647 -0.674 -22.338 1.00 95.69 93 ALA A CA 1
ATOM 637 C C . ALA A 1 93 ? 4.004 -0.249 -22.927 1.00 95.69 93 ALA A C 1
ATOM 639 O O . ALA A 1 93 ? 4.074 0.290 -24.034 1.00 95.69 93 ALA A O 1
ATOM 640 N N . GLY A 1 94 ? 5.083 -0.508 -22.195 1.00 96.69 94 GLY A N 1
ATOM 641 C CA . GLY A 1 94 ? 6.439 -0.198 -22.620 1.00 96.69 94 GLY A CA 1
ATOM 642 C C . GLY A 1 94 ? 7.346 0.227 -21.473 1.00 96.69 94 GLY A C 1
ATOM 643 O O . GLY A 1 94 ? 7.174 -0.178 -20.324 1.00 96.69 94 GLY A O 1
ATOM 644 N N . ALA A 1 95 ? 8.346 1.034 -21.819 1.00 96.69 95 ALA A N 1
ATOM 645 C CA . ALA A 1 95 ? 9.420 1.426 -20.921 1.00 96.69 95 ALA A CA 1
ATOM 646 C C . ALA A 1 95 ? 8.933 2.240 -19.713 1.00 96.69 95 ALA A C 1
ATOM 648 O O . ALA A 1 95 ? 8.142 3.173 -19.842 1.00 96.69 95 ALA A O 1
ATOM 649 N N . ILE A 1 96 ? 9.508 1.931 -18.554 1.00 97.00 96 ILE A N 1
ATOM 650 C CA . ILE A 1 96 ? 9.424 2.715 -17.327 1.00 97.00 96 ILE A CA 1
ATOM 651 C C . ILE A 1 96 ? 10.817 3.271 -17.057 1.00 97.00 96 ILE A C 1
ATOM 653 O O . ILE A 1 96 ? 11.795 2.526 -16.960 1.00 97.00 96 ILE A O 1
ATOM 657 N N . SER A 1 97 ? 10.911 4.591 -16.959 1.00 95.81 97 SER A N 1
ATOM 658 C CA . SER A 1 97 ? 12.142 5.298 -16.618 1.00 95.81 97 SER A CA 1
ATOM 659 C C . SER A 1 97 ? 12.214 5.594 -15.121 1.00 95.81 97 SER A C 1
ATOM 661 O O . SER A 1 97 ? 11.199 5.571 -14.421 1.00 95.81 97 SER A O 1
ATOM 663 N N . ARG A 1 98 ? 13.407 5.926 -14.619 1.00 93.81 98 ARG A N 1
ATOM 664 C CA . ARG A 1 98 ? 13.545 6.381 -13.228 1.00 93.81 98 ARG A CA 1
ATOM 665 C C . ARG A 1 98 ? 12.860 7.732 -12.991 1.00 93.81 98 ARG A C 1
ATOM 667 O O . ARG A 1 98 ? 12.390 8.000 -11.898 1.00 93.81 98 ARG A O 1
ATOM 674 N N . GLY A 1 99 ? 12.748 8.581 -14.012 1.00 93.81 99 GLY A N 1
ATOM 675 C CA . GLY A 1 99 ? 11.936 9.797 -13.929 1.00 93.81 99 GLY A CA 1
ATOM 676 C C . GLY A 1 99 ? 10.477 9.480 -13.596 1.00 93.81 99 GLY A C 1
ATOM 677 O O . GLY A 1 99 ? 9.901 10.108 -12.716 1.00 93.81 99 GLY A O 1
ATOM 678 N N . ASN A 1 100 ? 9.916 8.426 -14.202 1.00 94.75 100 ASN A N 1
ATOM 679 C CA . ASN A 1 100 ? 8.532 8.024 -13.941 1.00 94.75 100 ASN A CA 1
ATOM 680 C C . ASN A 1 100 ? 8.295 7.590 -12.487 1.00 94.75 100 ASN A C 1
ATOM 682 O O . ASN A 1 100 ? 7.220 7.853 -11.951 1.00 94.75 100 ASN A O 1
ATOM 686 N N . THR A 1 101 ? 9.268 6.937 -11.839 1.00 95.12 101 THR A N 1
ATOM 687 C CA . THR A 1 101 ? 9.131 6.527 -10.432 1.00 95.12 101 THR A CA 1
ATOM 688 C C . THR A 1 101 ? 9.146 7.735 -9.496 1.00 95.12 101 THR A C 1
ATOM 690 O O . THR A 1 101 ? 8.321 7.796 -8.584 1.00 95.12 101 THR A O 1
ATOM 693 N N . PHE A 1 102 ? 9.988 8.739 -9.762 1.00 94.12 102 PHE A N 1
ATOM 694 C CA . PHE A 1 102 ? 9.983 10.003 -9.017 1.00 94.12 102 PHE A CA 1
ATOM 695 C C . PHE A 1 102 ? 8.735 10.851 -9.270 1.00 94.12 102 PHE A C 1
ATOM 697 O O . PHE A 1 102 ? 8.201 11.424 -8.325 1.00 94.12 102 PHE A O 1
ATOM 704 N N . ASP A 1 103 ? 8.225 10.903 -10.502 1.00 93.75 103 ASP A N 1
ATOM 705 C CA . ASP A 1 103 ? 6.970 11.602 -10.803 1.00 93.75 103 ASP A CA 1
ATOM 706 C C . ASP A 1 103 ? 5.784 11.000 -10.035 1.00 93.75 103 ASP A C 1
ATOM 708 O O . ASP A 1 103 ? 4.886 11.723 -9.592 1.00 93.75 103 ASP A O 1
ATOM 712 N N . LEU A 1 104 ? 5.795 9.673 -9.867 1.00 95.62 104 LEU A N 1
ATOM 713 C CA . LEU A 1 104 ? 4.773 8.927 -9.141 1.00 95.62 104 LEU A CA 1
ATOM 714 C C . LEU A 1 104 ? 4.925 9.058 -7.616 1.00 95.62 104 LEU A C 1
ATOM 716 O O . LEU A 1 104 ? 3.915 9.173 -6.917 1.00 95.62 104 LEU A O 1
ATOM 720 N N . LEU A 1 105 ? 6.164 9.057 -7.105 1.00 96.56 105 LEU A N 1
ATOM 721 C CA . LEU A 1 105 ? 6.518 9.072 -5.677 1.00 96.56 105 LEU A CA 1
ATOM 722 C C . LEU A 1 105 ? 7.530 10.193 -5.331 1.00 96.56 105 LEU A C 1
ATOM 724 O O . LEU A 1 105 ? 8.660 9.911 -4.932 1.00 96.56 105 LEU A O 1
ATOM 728 N N . PRO A 1 106 ? 7.137 11.479 -5.421 1.00 95.19 106 PRO A N 1
ATOM 729 C CA . PRO A 1 106 ? 8.074 12.611 -5.406 1.00 95.19 106 PRO A CA 1
ATOM 730 C C . PRO A 1 106 ? 8.513 13.102 -4.017 1.00 95.19 106 PRO A C 1
ATOM 732 O O . PRO A 1 106 ? 9.474 13.857 -3.906 1.00 95.19 106 PRO A O 1
ATOM 735 N N . PHE A 1 107 ? 7.796 12.754 -2.950 1.00 95.50 107 PHE A N 1
ATOM 736 C CA . PHE A 1 107 ? 8.136 13.155 -1.577 1.00 95.50 107 PHE A CA 1
ATOM 737 C C . PHE A 1 107 ? 9.321 12.364 -1.010 1.00 95.50 107 PHE A C 1
ATOM 739 O O . PHE A 1 107 ? 9.508 11.212 -1.373 1.00 95.50 107 PHE A O 1
ATOM 746 N N . ASP A 1 108 ? 10.062 12.910 -0.043 1.00 94.25 108 ASP A N 1
ATOM 747 C CA . ASP A 1 108 ? 11.121 12.171 0.679 1.00 94.25 108 ASP A CA 1
ATOM 748 C C . ASP A 1 108 ? 10.545 11.260 1.780 1.00 94.25 108 ASP A C 1
ATOM 750 O O . ASP A 1 108 ? 10.960 11.268 2.937 1.00 94.25 108 ASP A O 1
ATOM 754 N N . ASN A 1 109 ? 9.529 10.473 1.428 1.00 97.19 109 ASN A N 1
ATOM 755 C CA . ASN A 1 109 ? 8.962 9.486 2.333 1.00 97.19 109 ASN A CA 1
ATOM 756 C C . ASN A 1 109 ? 9.879 8.261 2.430 1.00 97.19 109 ASN A C 1
ATOM 758 O O . ASN A 1 109 ? 10.309 7.682 1.424 1.00 97.19 109 ASN A O 1
ATOM 762 N N . ARG A 1 110 ? 10.123 7.811 3.662 1.00 98.44 110 ARG A N 1
ATOM 763 C CA . ARG A 1 110 ? 10.844 6.563 3.946 1.00 98.44 110 ARG A CA 1
ATOM 764 C C . ARG A 1 110 ? 9.875 5.457 4.328 1.00 98.44 110 ARG A C 1
ATOM 766 O O . ARG A 1 110 ? 8.766 5.743 4.766 1.00 98.44 110 ARG A O 1
ATOM 773 N N . LEU A 1 111 ? 10.277 4.203 4.143 1.00 98.81 111 LEU A N 1
ATOM 774 C CA . LEU A 1 111 ? 9.507 3.073 4.649 1.00 98.81 111 LEU A CA 1
ATOM 775 C C . LEU A 1 111 ? 9.891 2.753 6.089 1.00 98.81 111 LEU A C 1
ATOM 777 O O . LEU A 1 111 ? 11.070 2.740 6.458 1.00 98.81 111 LEU A O 1
ATOM 781 N N . VAL A 1 112 ? 8.868 2.461 6.881 1.00 98.88 112 VAL A N 1
ATOM 782 C CA . VAL A 1 112 ? 8.980 2.007 8.263 1.00 98.88 112 VAL A CA 1
ATOM 783 C C . VAL A 1 112 ? 8.152 0.748 8.465 1.00 98.88 112 VAL A C 1
ATOM 785 O O . VAL A 1 112 ? 7.155 0.521 7.776 1.00 98.88 112 VAL A O 1
ATOM 788 N N . ALA A 1 113 ? 8.588 -0.075 9.409 1.00 98.81 113 ALA A N 1
ATOM 789 C CA . ALA A 1 113 ? 7.847 -1.215 9.910 1.00 98.81 113 ALA A CA 1
ATOM 790 C C . ALA A 1 113 ? 7.317 -0.904 11.311 1.00 98.81 113 ALA A C 1
ATOM 792 O O . ALA A 1 113 ? 8.038 -0.368 12.154 1.00 98.81 113 ALA A O 1
ATOM 793 N N . ILE A 1 114 ? 6.067 -1.267 11.554 1.00 98.81 114 ILE A N 1
ATOM 794 C CA . ILE A 1 114 ? 5.411 -1.197 12.856 1.00 98.81 114 ILE A CA 1
ATOM 795 C C . ILE A 1 114 ? 5.094 -2.637 13.229 1.00 98.81 114 ILE A C 1
ATOM 797 O O . ILE A 1 114 ? 4.274 -3.274 12.569 1.00 98.81 114 ILE A O 1
ATOM 801 N N . THR A 1 115 ? 5.797 -3.188 14.212 1.00 98.50 115 THR A N 1
ATOM 802 C CA . THR A 1 115 ? 5.617 -4.583 14.627 1.00 98.50 115 THR A CA 1
ATOM 803 C C . THR A 1 115 ? 4.466 -4.710 15.622 1.00 98.50 115 THR A C 1
ATOM 805 O O . THR A 1 115 ? 4.110 -3.752 16.308 1.00 98.50 115 THR A O 1
ATOM 808 N N . SER A 1 116 ? 3.890 -5.910 15.711 1.00 97.81 116 SER A N 1
ATOM 809 C CA . SER A 1 116 ? 2.868 -6.255 16.710 1.00 97.81 116 SER A CA 1
ATOM 810 C C . SER A 1 116 ? 1.611 -5.370 16.679 1.00 97.81 116 SER A C 1
ATOM 812 O O . SER A 1 116 ? 1.005 -5.117 17.719 1.00 97.81 116 SER A O 1
ATOM 814 N N . VAL A 1 117 ? 1.184 -4.926 15.493 1.00 98.81 117 VAL A N 1
ATOM 815 C CA . VAL A 1 117 ? -0.063 -4.170 15.312 1.00 98.81 117 VAL A CA 1
ATOM 816 C C . VAL A 1 117 ? -1.251 -5.099 15.529 1.00 98.81 117 VAL A C 1
ATOM 818 O O . VAL A 1 117 ? -1.358 -6.141 14.877 1.00 98.81 117 VAL A O 1
ATOM 821 N N . SER A 1 118 ? -2.142 -4.737 16.452 1.00 98.81 118 SER A N 1
ATOM 822 C CA . SER A 1 118 ? -3.293 -5.570 16.793 1.00 98.81 118 SER A CA 1
ATOM 823 C C . SER A 1 118 ? -4.353 -5.563 15.685 1.00 98.81 118 SER A C 1
ATOM 825 O O . SER A 1 118 ? -4.454 -4.627 14.890 1.00 98.81 118 SER A O 1
ATOM 827 N N . ALA A 1 119 ? -5.213 -6.583 15.654 1.00 98.81 119 ALA A N 1
ATOM 828 C CA . ALA A 1 119 ? -6.354 -6.609 14.737 1.00 98.81 119 ALA A CA 1
ATOM 829 C C . ALA A 1 119 ? -7.326 -5.428 14.957 1.00 98.81 119 ALA A C 1
ATOM 831 O O . ALA A 1 119 ? -7.937 -4.951 14.000 1.00 98.81 119 ALA A O 1
ATOM 832 N N . ALA A 1 120 ? -7.436 -4.922 16.191 1.00 98.75 120 ALA A N 1
ATOM 833 C CA . ALA A 1 120 ? -8.215 -3.725 16.501 1.00 98.75 120 ALA A CA 1
ATOM 834 C C . ALA A 1 120 ? -7.595 -2.465 15.879 1.00 98.75 120 ALA A C 1
ATOM 836 O O . ALA A 1 120 ? -8.310 -1.677 15.260 1.00 98.75 120 ALA A O 1
ATOM 837 N N . ASP A 1 121 ? -6.270 -2.324 15.955 1.00 98.81 121 ASP A N 1
ATOM 838 C CA . ASP A 1 121 ? -5.550 -1.192 15.364 1.00 98.81 121 ASP A CA 1
ATOM 839 C C . ASP A 1 121 ? -5.586 -1.224 13.831 1.00 98.81 121 ASP A C 1
ATOM 841 O O . ASP A 1 121 ? -5.775 -0.191 13.182 1.00 98.81 121 ASP A O 1
ATOM 845 N N . ILE A 1 122 ? -5.469 -2.419 13.234 1.00 98.88 122 ILE A N 1
ATOM 846 C CA . ILE A 1 122 ? -5.676 -2.615 11.793 1.00 98.88 122 ILE A CA 1
ATOM 847 C C . ILE A 1 122 ? -7.091 -2.202 11.400 1.00 98.88 122 ILE A C 1
ATOM 849 O O . ILE A 1 122 ? -7.263 -1.476 10.420 1.00 98.88 122 ILE A O 1
ATOM 853 N N . LYS A 1 123 ? -8.105 -2.620 12.168 1.00 98.88 123 LYS A N 1
ATOM 854 C CA . LYS A 1 123 ? -9.491 -2.239 11.899 1.00 98.88 123 LYS A CA 1
ATOM 855 C C . LYS A 1 123 ? -9.667 -0.722 11.956 1.00 98.88 123 LYS A C 1
ATOM 857 O O . LYS A 1 123 ? -10.192 -0.167 11.001 1.00 98.88 123 LYS A O 1
ATOM 862 N N . GLU A 1 124 ? -9.226 -0.047 13.017 1.00 98.81 124 GLU A N 1
ATOM 863 C CA . GLU A 1 124 ? -9.368 1.414 13.147 1.00 98.81 124 GLU A CA 1
ATOM 864 C C . GLU A 1 124 ? -8.639 2.166 12.019 1.00 98.81 124 GLU A C 1
ATOM 866 O O . GLU A 1 124 ? -9.191 3.092 11.416 1.00 98.81 124 GLU A O 1
ATOM 871 N N . THR A 1 125 ? -7.440 1.703 11.653 1.00 98.88 125 THR A N 1
ATOM 872 C CA . THR A 1 125 ? -6.681 2.228 10.509 1.00 98.88 125 THR A CA 1
ATOM 873 C C . THR A 1 125 ? -7.475 2.069 9.205 1.00 98.88 125 THR A C 1
ATOM 875 O O . THR A 1 125 ? -7.636 3.019 8.438 1.00 98.88 125 THR A O 1
ATOM 878 N N . LEU A 1 126 ? -8.044 0.893 8.945 1.00 98.88 126 LEU A N 1
ATOM 879 C CA . LEU A 1 126 ? -8.838 0.654 7.737 1.00 98.88 126 LEU A CA 1
ATOM 880 C C . LEU A 1 126 ? -10.192 1.378 7.760 1.00 98.88 126 LEU A C 1
ATOM 882 O O . LEU A 1 126 ? -10.662 1.802 6.707 1.00 98.88 126 LEU A O 1
ATOM 886 N N . GLU A 1 127 ? -10.795 1.609 8.92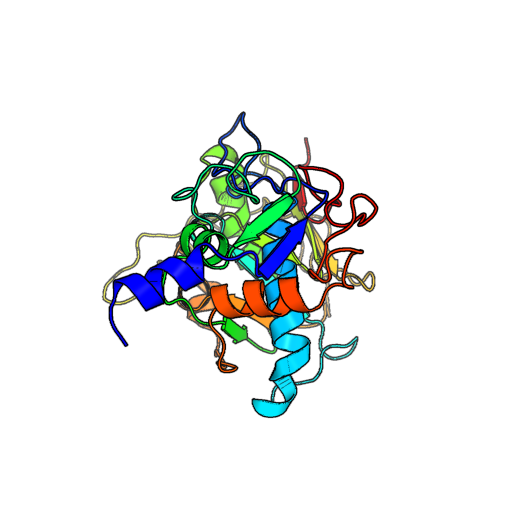7 1.00 98.81 127 GLU A N 1
ATOM 887 C CA . GLU A 1 127 ? -11.982 2.463 9.061 1.00 98.81 127 GLU A CA 1
ATOM 888 C C . GLU A 1 127 ? -11.670 3.889 8.601 1.00 98.81 127 GLU A C 1
ATOM 890 O O . GLU A 1 127 ? -12.461 4.499 7.871 1.00 98.81 127 GLU A O 1
ATOM 895 N N . ARG A 1 128 ? -10.481 4.408 8.943 1.00 98.38 128 ARG A N 1
ATOM 896 C CA . ARG A 1 128 ? -10.036 5.720 8.462 1.00 98.38 128 ARG A CA 1
ATOM 897 C C . ARG A 1 128 ? -9.874 5.737 6.948 1.00 98.38 128 ARG A C 1
ATOM 899 O O . ARG A 1 128 ? -10.414 6.642 6.309 1.00 98.38 128 ARG A O 1
ATOM 906 N N . SER A 1 129 ? -9.230 4.727 6.375 1.00 98.31 129 SER A N 1
ATOM 907 C CA . SER A 1 129 ? -9.141 4.548 4.919 1.00 98.31 129 SER A CA 1
ATOM 908 C C . SER A 1 129 ? -10.528 4.536 4.259 1.00 98.31 129 SER A C 1
ATOM 910 O O . SER A 1 129 ? -10.816 5.318 3.350 1.00 98.31 129 SER A O 1
ATOM 912 N N . CYS A 1 130 ? -11.444 3.715 4.779 1.00 97.25 130 CYS A N 1
ATOM 913 C CA . CYS A 1 130 ? -12.786 3.539 4.233 1.00 97.25 130 CYS A CA 1
ATOM 914 C C . CYS A 1 130 ? -13.713 4.747 4.478 1.00 97.25 130 CYS A C 1
ATOM 916 O O . CYS A 1 130 ? -14.754 4.875 3.825 1.00 97.25 130 CYS A O 1
ATOM 918 N N . SER A 1 131 ? -13.356 5.690 5.356 1.00 96.31 131 SER A N 1
ATOM 919 C CA . SER A 1 131 ? -14.141 6.917 5.565 1.00 96.31 131 SER A CA 1
ATOM 920 C C . SER A 1 131 ? -14.213 7.807 4.316 1.00 96.31 131 SER A C 1
ATOM 922 O O . SER A 1 131 ? -15.247 8.434 4.075 1.00 96.31 131 SER A O 1
ATOM 924 N N . VAL A 1 132 ? -13.179 7.794 3.464 1.00 92.19 132 VAL A N 1
ATOM 925 C CA . VAL A 1 132 ? -13.068 8.686 2.292 1.00 92.19 132 VAL A CA 1
ATOM 926 C C . VAL A 1 132 ? -13.429 8.032 0.959 1.00 92.19 132 VAL A C 1
ATOM 928 O O . VAL A 1 132 ? -13.282 8.653 -0.092 1.00 92.19 132 VAL A O 1
ATOM 931 N N . GLY A 1 133 ? -13.971 6.810 0.990 1.00 80.88 133 GLY A N 1
ATOM 932 C CA . GLY A 1 133 ? -14.304 6.018 -0.201 1.00 80.88 133 GLY A CA 1
ATOM 933 C C . GLY A 1 133 ? -15.309 6.646 -1.177 1.00 80.88 133 GLY A C 1
ATOM 934 O O . GLY A 1 133 ? -15.540 6.084 -2.245 1.00 80.88 133 GLY A O 1
ATOM 935 N N . THR A 1 134 ? -15.919 7.781 -0.826 1.00 81.19 134 THR A N 1
ATOM 936 C CA . THR A 1 134 ? -16.788 8.577 -1.713 1.00 81.19 134 THR A CA 1
ATOM 937 C C . THR A 1 134 ? -16.140 9.905 -2.114 1.00 81.19 134 THR A C 1
ATOM 939 O O . THR A 1 134 ? -16.289 10.339 -3.250 1.00 81.19 134 THR A O 1
ATOM 942 N N . SER A 1 135 ? -15.403 10.561 -1.212 1.00 85.62 135 SER A N 1
ATOM 943 C CA . SER A 1 135 ? -14.803 11.878 -1.466 1.00 85.62 135 SER A CA 1
ATOM 944 C C . SER A 1 135 ? -13.485 11.816 -2.246 1.00 85.62 135 SER A C 1
ATOM 946 O O . SER A 1 135 ? -13.064 12.831 -2.800 1.00 85.62 135 SER A O 1
ATOM 948 N N . GLY A 1 136 ? -12.829 10.650 -2.310 1.00 85.44 136 GLY A N 1
ATOM 949 C CA . GLY A 1 136 ? -11.542 10.496 -2.999 1.00 85.44 136 GLY A CA 1
ATOM 950 C C . GLY A 1 136 ? -10.395 11.208 -2.285 1.00 85.44 136 GLY A C 1
ATOM 951 O O . GLY A 1 136 ? -9.525 11.813 -2.920 1.00 85.44 136 GLY A O 1
ATOM 952 N N . GLY A 1 137 ? -10.417 11.175 -0.953 1.00 92.12 137 GLY A N 1
ATOM 953 C CA . GLY A 1 137 ? -9.367 11.738 -0.113 1.00 92.12 137 GLY A CA 1
ATOM 954 C C . GLY A 1 137 ? -8.070 10.921 -0.160 1.00 92.12 137 GLY A C 1
ATOM 955 O O . GLY A 1 137 ? -8.083 9.722 -0.423 1.00 92.12 137 GLY A O 1
ATOM 956 N N . GLY A 1 138 ? -6.927 11.571 0.094 1.00 95.44 138 GLY A N 1
ATOM 957 C CA . GLY A 1 138 ? -5.601 10.926 0.069 1.00 95.44 138 GLY A CA 1
ATOM 958 C C . GLY A 1 138 ? -5.444 9.761 1.050 1.00 95.44 138 GLY A C 1
ATOM 959 O O . GLY A 1 138 ? -4.569 8.919 0.868 1.00 95.44 138 GLY A O 1
ATOM 960 N N . GLN A 1 139 ? -6.344 9.686 2.025 1.00 96.69 139 GLN A N 1
ATOM 961 C CA . GLN A 1 139 ? -6.332 8.709 3.092 1.00 96.69 139 GLN A CA 1
ATOM 962 C C . GLN A 1 139 ? -6.491 7.285 2.581 1.00 96.69 139 GLN A C 1
ATOM 964 O O . GLN A 1 139 ? -5.840 6.408 3.127 1.00 96.69 139 GLN A O 1
ATOM 969 N N . PHE A 1 140 ? -7.333 7.034 1.575 1.00 98.06 140 PHE A N 1
ATOM 970 C CA . PHE A 1 140 ? -7.648 5.668 1.151 1.00 98.06 140 PHE A CA 1
ATOM 971 C C . PHE A 1 140 ? -6.372 4.850 0.899 1.00 98.06 140 PHE A C 1
ATOM 973 O O . PHE A 1 140 ? -5.466 5.292 0.193 1.00 98.06 140 PHE A O 1
ATOM 980 N N . LEU A 1 141 ? -6.299 3.671 1.506 1.00 98.69 141 LEU A N 1
ATOM 981 C CA . LEU A 1 141 ? -5.126 2.806 1.502 1.00 98.69 141 LEU A CA 1
ATOM 982 C C . LEU A 1 141 ? -5.238 1.761 0.397 1.00 98.69 141 LEU A C 1
ATOM 984 O O . LEU A 1 141 ? -6.176 0.966 0.367 1.00 98.69 141 LEU A O 1
ATOM 988 N N . GLN A 1 142 ? -4.223 1.727 -0.456 1.00 98.75 142 GLN A N 1
ATOM 989 C CA . GLN A 1 142 ? -3.878 0.566 -1.265 1.00 98.75 142 GLN A CA 1
ATOM 990 C C . GLN A 1 142 ? -3.155 -0.442 -0.365 1.00 98.75 142 GLN A C 1
ATOM 992 O O . GLN A 1 142 ? -2.369 -0.042 0.502 1.00 98.75 142 GLN A O 1
ATOM 997 N N . VAL A 1 143 ? -3.436 -1.736 -0.536 1.00 98.81 143 VAL A N 1
ATOM 998 C CA . VAL A 1 143 ? -3.006 -2.771 0.416 1.00 98.81 143 VAL A CA 1
ATOM 999 C C . VAL A 1 143 ? -2.298 -3.944 -0.260 1.00 98.81 143 VAL A C 1
ATOM 1001 O O . VAL A 1 143 ? -2.560 -4.288 -1.413 1.00 98.81 143 VAL A O 1
ATOM 1004 N N . ALA A 1 144 ? -1.411 -4.594 0.490 1.00 98.88 144 ALA A N 1
ATOM 1005 C CA . ALA A 1 144 ? -0.838 -5.894 0.151 1.00 98.88 144 ALA A CA 1
ATOM 1006 C C . ALA A 1 144 ? -0.706 -6.760 1.411 1.00 98.88 144 ALA A C 1
ATOM 1008 O O . ALA A 1 144 ? -0.640 -6.244 2.528 1.00 98.88 144 ALA A O 1
ATOM 1009 N N . GLY A 1 145 ? -0.678 -8.084 1.242 1.00 98.44 145 GLY A N 1
ATOM 1010 C CA . GLY A 1 145 ? -0.596 -9.036 2.362 1.00 98.44 145 GLY A CA 1
ATOM 1011 C C . GLY A 1 145 ? -1.929 -9.300 3.078 1.00 98.44 145 GLY A C 1
ATOM 1012 O O . GLY A 1 145 ? -1.983 -10.114 4.000 1.00 98.44 145 GLY A O 1
ATOM 1013 N N . MET A 1 146 ? -3.017 -8.664 2.638 1.00 98.69 146 MET A N 1
ATOM 1014 C CA . MET A 1 146 ? -4.365 -8.865 3.167 1.00 98.69 146 MET A CA 1
ATOM 1015 C C . MET A 1 146 ? -5.435 -8.619 2.096 1.00 98.69 146 MET A C 1
ATOM 1017 O O . MET A 1 146 ? -5.169 -7.994 1.069 1.00 98.69 146 MET A O 1
ATOM 1021 N N . LYS A 1 147 ? -6.656 -9.069 2.385 1.00 98.81 147 LYS A N 1
ATOM 1022 C CA . LYS A 1 147 ? -7.892 -8.698 1.700 1.00 98.81 147 LYS A CA 1
ATOM 1023 C C . LYS A 1 147 ? -8.798 -7.928 2.651 1.00 98.81 147 LYS A C 1
ATOM 1025 O O . LYS A 1 147 ? -8.952 -8.334 3.803 1.00 98.81 147 LYS A O 1
ATOM 1030 N N . VAL A 1 148 ? -9.408 -6.854 2.166 1.00 98.88 148 VAL A N 1
ATOM 1031 C CA . VAL A 1 148 ? -10.255 -5.940 2.938 1.00 98.88 148 VAL A CA 1
ATOM 1032 C C . VAL A 1 148 ? -11.606 -5.785 2.256 1.00 98.88 148 VAL A C 1
ATOM 1034 O O . VAL A 1 148 ? -11.693 -5.544 1.056 1.00 98.88 148 VAL A O 1
ATOM 1037 N N . THR A 1 149 ? -12.675 -5.881 3.034 1.00 98.75 149 THR A N 1
ATOM 1038 C CA . THR A 1 149 ? -14.035 -5.595 2.582 1.00 98.75 149 THR A CA 1
ATOM 1039 C C . THR A 1 149 ? -14.612 -4.462 3.414 1.00 98.75 149 THR A C 1
ATOM 1041 O O . THR A 1 149 ? -14.617 -4.534 4.645 1.00 98.75 149 THR A O 1
ATOM 1044 N N . CYS A 1 150 ? -15.121 -3.426 2.749 1.00 98.31 150 CYS A N 1
ATOM 1045 C CA . CYS A 1 150 ? -15.790 -2.296 3.385 1.00 98.31 150 CYS A CA 1
ATOM 1046 C C . CYS A 1 150 ? -17.196 -2.076 2.810 1.00 98.31 150 CYS A C 1
ATOM 1048 O O . CYS A 1 150 ? -17.462 -2.389 1.658 1.00 98.31 150 CYS A O 1
ATOM 1050 N N . SER A 1 151 ? -18.104 -1.484 3.585 1.00 97.25 151 SER A N 1
ATOM 1051 C CA . SER A 1 151 ? -19.436 -1.063 3.131 1.00 97.25 151 SER A CA 1
ATOM 1052 C C . SER A 1 151 ? -19.655 0.416 3.420 1.00 97.25 151 SER A C 1
ATOM 1054 O O . SER A 1 151 ? -19.443 0.878 4.542 1.00 97.25 151 SER A O 1
ATOM 1056 N N . ARG A 1 152 ? -20.127 1.163 2.415 1.00 94.56 152 ARG A N 1
ATOM 1057 C CA . ARG A 1 152 ? -20.455 2.593 2.560 1.00 94.56 152 ARG A CA 1
ATOM 1058 C C . ARG A 1 152 ? -21.703 2.840 3.412 1.00 94.56 152 ARG A C 1
ATOM 1060 O O . ARG A 1 152 ? -21.867 3.959 3.888 1.00 94.56 152 ARG A O 1
ATOM 1067 N N . ALA A 1 153 ? -22.525 1.811 3.634 1.00 95.31 153 ALA A N 1
ATOM 1068 C CA . ALA A 1 153 ? -23.682 1.864 4.526 1.00 95.31 153 ALA A CA 1
ATOM 1069 C C . ALA A 1 153 ? -23.287 1.953 6.014 1.00 95.31 153 ALA A C 1
ATOM 1071 O O . ALA A 1 153 ? -24.105 2.336 6.845 1.00 95.31 153 ALA A O 1
ATOM 1072 N N . GLY A 1 154 ? -22.040 1.610 6.362 1.00 95.81 154 GLY A N 1
ATOM 1073 C CA . GLY A 1 154 ? -21.514 1.792 7.714 1.00 95.81 154 GLY A CA 1
ATOM 1074 C C . GLY A 1 154 ? -21.214 3.257 8.052 1.00 95.81 154 GLY A C 1
ATOM 1075 O O . GLY A 1 154 ? -20.890 4.075 7.181 1.00 95.81 154 GLY A O 1
ATOM 1076 N N . THR A 1 155 ? -21.246 3.566 9.347 1.00 97.44 155 THR A N 1
ATOM 1077 C CA . THR A 1 155 ? -20.828 4.853 9.915 1.00 97.44 155 THR A CA 1
ATOM 1078 C C . THR A 1 155 ? -19.359 5.094 9.591 1.00 97.44 155 THR A C 1
ATOM 1080 O O . THR A 1 155 ? -18.507 4.262 9.896 1.00 97.44 155 THR A O 1
ATOM 1083 N N . ALA A 1 156 ? -19.043 6.224 8.959 1.00 97.38 156 ALA A N 1
ATOM 1084 C CA . ALA A 1 156 ? -17.655 6.621 8.755 1.00 97.38 156 ALA A CA 1
ATOM 1085 C C . ALA A 1 156 ? -17.017 6.997 10.099 1.00 97.38 156 ALA A C 1
ATOM 1087 O O . ALA A 1 156 ? -17.630 7.722 10.882 1.00 97.38 156 ALA A O 1
ATOM 1088 N N . ILE A 1 157 ? -15.778 6.556 10.339 1.00 98.25 157 ILE A N 1
ATOM 1089 C CA . ILE A 1 157 ? -14.994 7.073 11.465 1.00 98.25 157 ILE A CA 1
ATOM 1090 C C . ILE A 1 157 ? -14.802 8.588 11.298 1.00 98.25 157 ILE A C 1
ATOM 1092 O O . ILE A 1 157 ? -14.546 9.072 10.189 1.00 98.25 157 ILE A O 1
ATOM 1096 N N . VAL A 1 158 ? -14.907 9.331 12.398 1.00 97.62 158 VAL A N 1
ATOM 1097 C CA . VAL A 1 158 ? -14.614 10.769 12.440 1.00 97.62 158 VAL A CA 1
ATOM 1098 C C . VAL A 1 158 ? -13.390 10.980 13.313 1.00 97.62 158 VAL A C 1
ATOM 1100 O O . VAL A 1 158 ? -13.324 10.492 14.442 1.00 97.62 158 VAL A O 1
ATOM 1103 N N . VAL A 1 159 ? -12.420 11.708 12.767 1.00 97.56 159 VAL A N 1
ATOM 1104 C CA . VAL A 1 159 ? -11.201 12.124 13.459 1.00 97.56 159 VAL A CA 1
ATOM 1105 C C . VAL A 1 159 ? -11.220 13.645 13.527 1.00 97.56 159 VAL A C 1
ATOM 1107 O O . VAL A 1 159 ? -11.499 14.298 12.519 1.00 97.56 159 VAL A O 1
ATOM 1110 N N . SER A 1 160 ? -10.971 14.209 14.708 1.00 97.00 160 SER A N 1
ATOM 1111 C CA . SER A 1 160 ? -10.895 15.657 14.893 1.00 97.00 160 SER A CA 1
ATOM 1112 C C . SER A 1 160 ? -9.754 16.263 14.073 1.00 97.00 160 SER A C 1
ATOM 1114 O O . SER A 1 160 ? -8.877 15.560 13.567 1.00 97.00 160 SER A O 1
ATOM 1116 N N . ASN A 1 161 ? -9.713 17.591 13.994 1.00 95.06 161 ASN A N 1
ATOM 1117 C CA . ASN A 1 161 ? -8.497 18.247 13.531 1.00 95.06 161 ASN A CA 1
ATOM 1118 C C . ASN A 1 161 ? -7.343 17.934 14.503 1.00 95.06 161 ASN A C 1
ATOM 1120 O O . ASN A 1 161 ? -7.586 17.859 15.717 1.00 95.06 161 ASN A O 1
ATOM 1124 N N . PRO A 1 162 ? -6.115 17.735 13.995 1.00 94.00 162 PRO A N 1
ATOM 1125 C CA . PRO A 1 162 ? -4.929 17.693 14.835 1.00 94.00 162 PRO A CA 1
ATOM 1126 C C . PRO A 1 162 ? -4.754 19.009 15.600 1.00 94.00 162 PRO A C 1
ATOM 1128 O O . PRO A 1 162 ? -5.169 20.074 15.140 1.00 94.00 162 PRO A O 1
ATOM 1131 N N . THR A 1 163 ? -4.132 18.931 16.771 1.00 92.88 163 THR A N 1
ATOM 1132 C CA . THR A 1 163 ? -3.822 20.085 17.624 1.00 92.88 163 THR A CA 1
ATOM 1133 C C . THR A 1 163 ? -2.347 20.065 18.002 1.00 92.88 163 THR A C 1
ATOM 1135 O O . THR A 1 163 ? -1.791 18.985 18.213 1.00 92.88 163 THR A O 1
ATOM 1138 N N . GLY A 1 164 ? -1.734 21.241 18.152 1.00 90.88 164 GLY A N 1
ATOM 1139 C CA . GLY A 1 164 ? -0.296 21.349 18.416 1.00 90.88 164 GLY A CA 1
ATOM 1140 C C . GLY A 1 164 ? 0.527 20.759 17.269 1.00 90.88 164 GLY A C 1
ATOM 1141 O O . GLY A 1 164 ? 0.166 20.930 16.107 1.00 90.88 164 GLY A O 1
ATOM 1142 N N . ASP A 1 165 ? 1.581 20.019 17.611 1.00 88.88 165 ASP A N 1
ATOM 1143 C CA . ASP A 1 165 ? 2.521 19.429 16.644 1.00 88.88 165 ASP A CA 1
ATOM 1144 C C . ASP A 1 165 ? 2.103 18.027 16.149 1.00 88.88 165 ASP A C 1
A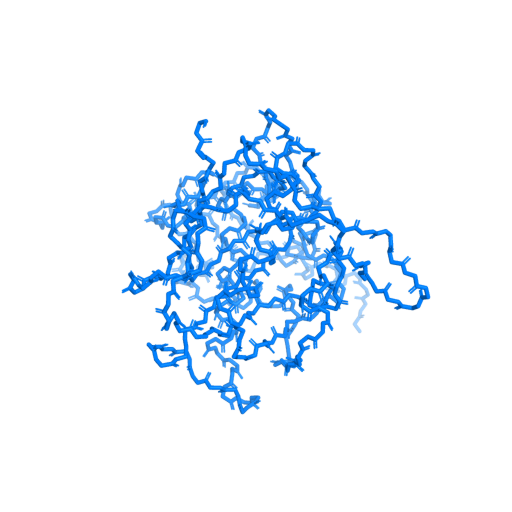TOM 1146 O O . ASP A 1 165 ? 2.870 17.343 15.472 1.00 88.88 165 ASP A O 1
ATOM 1150 N N . SER A 1 166 ? 0.897 17.559 16.496 1.00 90.75 166 SER A N 1
ATOM 1151 C CA . SER A 1 166 ? 0.402 16.255 16.041 1.00 90.75 166 SER A CA 1
ATOM 1152 C C . SER A 1 166 ? 0.007 16.293 14.564 1.00 90.75 166 SER A C 1
ATOM 1154 O O . SER A 1 166 ? -0.680 17.212 14.120 1.00 90.75 166 SER A O 1
ATOM 1156 N N . TYR A 1 167 ? 0.336 15.237 13.818 1.00 91.38 167 TYR A N 1
ATOM 1157 C CA . TYR A 1 167 ? -0.156 15.047 12.448 1.00 91.38 167 TYR A CA 1
ATOM 1158 C C . TYR A 1 167 ? -1.578 14.463 12.384 1.00 91.38 167 TYR A C 1
ATOM 1160 O O . TYR A 1 167 ? -2.209 14.525 11.329 1.00 91.38 167 TYR A O 1
ATOM 1168 N N . ALA A 1 168 ? -2.095 13.924 13.497 1.00 96.25 168 ALA A N 1
ATOM 1169 C CA . ALA A 1 168 ? -3.432 13.334 13.590 1.00 96.25 168 ALA A CA 1
ATOM 1170 C C . ALA A 1 168 ? -4.254 13.911 14.755 1.00 96.25 168 ALA A C 1
ATOM 1172 O O . ALA A 1 168 ? -3.722 14.200 15.829 1.00 96.25 168 ALA A O 1
ATOM 1173 N N . GLY A 1 169 ? -5.566 14.050 14.557 1.00 97.06 169 GLY A N 1
ATOM 1174 C CA . GLY A 1 169 ? -6.512 14.337 15.640 1.00 97.06 169 GLY A CA 1
ATOM 1175 C C . GLY A 1 169 ? -6.932 13.098 16.434 1.00 97.06 169 GLY A C 1
ATOM 1176 O O . GLY A 1 169 ? -6.368 12.020 16.292 1.00 97.06 169 GLY A O 1
ATOM 1177 N N . ASN A 1 170 ? -7.962 13.236 17.266 1.00 96.56 170 ASN A N 1
ATOM 1178 C CA . ASN A 1 170 ? -8.523 12.134 18.048 1.00 96.56 170 ASN A CA 1
ATOM 1179 C C . ASN A 1 170 ? -9.746 11.534 17.355 1.00 96.56 170 ASN A C 1
ATOM 1181 O O . ASN A 1 170 ? -10.513 12.251 16.713 1.00 96.56 170 ASN A O 1
ATOM 1185 N N . VAL A 1 171 ? -9.964 10.229 17.520 1.00 97.75 171 VAL A N 1
ATOM 1186 C CA . VAL A 1 171 ? -11.200 9.576 17.072 1.00 97.75 171 VAL A CA 1
ATOM 1187 C C . VAL A 1 171 ? -12.361 10.088 17.926 1.00 97.75 171 VAL A C 1
ATOM 1189 O O . VAL A 1 171 ? -12.374 9.897 19.139 1.00 97.75 171 VAL A O 1
ATOM 1192 N N . THR A 1 172 ? -13.333 10.747 17.296 1.00 98.06 172 THR A N 1
ATOM 1193 C CA . THR A 1 172 ? -14.544 11.279 17.949 1.00 98.06 172 THR A CA 1
ATOM 1194 C C . THR A 1 172 ? -15.793 10.472 17.611 1.00 98.06 172 THR A C 1
ATOM 1196 O O . THR A 1 172 ? -16.814 10.582 18.283 1.00 98.06 172 THR A O 1
ATOM 1199 N N . THR A 1 173 ? -15.738 9.644 16.571 1.00 98.44 173 THR A N 1
ATOM 1200 C CA . THR A 1 173 ? -16.795 8.690 16.220 1.00 98.44 173 THR A CA 1
ATOM 1201 C C . THR A 1 173 ? -16.141 7.443 15.664 1.00 98.44 173 THR A C 1
ATOM 1203 O O . THR A 1 173 ? -15.375 7.543 14.711 1.00 98.44 173 THR A O 1
ATOM 1206 N N . VAL A 1 174 ? -16.439 6.283 16.247 1.00 98.06 174 VAL A N 1
ATOM 1207 C CA . VAL A 1 174 ? -15.923 4.988 15.786 1.00 98.06 174 VAL A CA 1
ATOM 1208 C C . VAL A 1 174 ? -16.590 4.600 14.463 1.00 98.06 174 VAL A C 1
ATOM 1210 O O . VAL A 1 174 ? -17.801 4.757 14.299 1.00 98.06 174 VAL A O 1
ATOM 1213 N N . GLY A 1 175 ? -15.798 4.093 13.517 1.00 98.19 175 GLY A N 1
ATOM 1214 C CA . GLY A 1 175 ? -16.290 3.621 12.223 1.00 98.19 175 GLY A CA 1
ATOM 1215 C C . GLY A 1 175 ? -16.877 2.207 12.268 1.00 98.19 175 GLY A C 1
ATOM 1216 O O . GLY A 1 175 ? -16.525 1.396 13.127 1.00 98.19 175 GLY A O 1
ATOM 1217 N N . THR A 1 176 ? -17.772 1.911 11.326 1.00 98.44 176 THR A N 1
ATOM 1218 C CA . THR A 1 176 ? -18.370 0.578 11.119 1.00 98.44 176 THR A CA 1
ATOM 1219 C C . THR A 1 176 ? -18.390 0.152 9.645 1.00 98.44 176 THR A C 1
ATOM 1221 O O . THR A 1 176 ? -19.188 -0.709 9.240 1.00 98.44 176 THR A O 1
ATOM 1224 N N . ARG A 1 177 ? -17.540 0.769 8.814 1.00 98.38 177 ARG A N 1
ATOM 1225 C CA . ARG A 1 177 ? -17.442 0.480 7.380 1.00 98.38 177 ARG A CA 1
ATOM 1226 C C . ARG A 1 177 ? -16.640 -0.775 7.097 1.00 98.38 177 ARG A C 1
ATOM 1228 O O . ARG A 1 177 ? -16.994 -1.463 6.148 1.00 98.38 177 ARG A O 1
ATOM 1235 N N . VAL A 1 178 ? -15.616 -1.098 7.880 1.00 98.81 178 VAL A N 1
ATOM 1236 C CA . VAL A 1 178 ? -14.831 -2.327 7.710 1.00 98.81 178 VAL A CA 1
ATOM 1237 C C . VAL A 1 178 ? -15.693 -3.520 8.107 1.00 98.81 178 VAL A C 1
ATOM 1239 O O . VAL A 1 178 ? -16.243 -3.559 9.208 1.00 98.81 178 VAL A O 1
ATOM 1242 N N . LYS A 1 179 ? -15.825 -4.493 7.201 1.00 98.81 179 LYS A N 1
ATOM 1243 C CA . LYS A 1 179 ? -16.601 -5.724 7.409 1.00 98.81 179 LYS A CA 1
ATOM 1244 C C . LYS A 1 179 ? -15.704 -6.933 7.580 1.00 98.81 179 LYS A C 1
ATOM 1246 O O . LYS A 1 179 ? -15.835 -7.636 8.575 1.00 98.81 179 LYS A O 1
ATOM 1251 N N . ASP A 1 180 ? -14.746 -7.115 6.682 1.00 98.88 180 ASP A N 1
ATOM 1252 C CA . ASP A 1 180 ? -13.835 -8.251 6.739 1.00 98.88 180 ASP A CA 1
ATOM 1253 C C . ASP A 1 180 ? -12.405 -7.806 6.459 1.00 98.88 180 ASP A C 1
ATOM 1255 O O . ASP A 1 180 ? -12.155 -6.977 5.582 1.00 98.88 180 ASP A O 1
ATOM 1259 N N . VAL A 1 181 ? -11.463 -8.387 7.197 1.00 98.94 181 VAL A N 1
ATOM 1260 C CA . VAL A 1 181 ? -10.025 -8.259 6.952 1.00 98.94 181 VAL A CA 1
ATOM 1261 C C . VAL A 1 181 ? -9.422 -9.644 7.103 1.00 98.94 181 VAL A C 1
ATOM 1263 O O . VAL A 1 181 ? -9.487 -10.225 8.184 1.00 98.94 181 VAL A O 1
ATOM 1266 N N . THR A 1 182 ? -8.856 -10.183 6.027 1.00 98.88 182 THR A N 1
ATOM 1267 C CA . THR A 1 182 ? -8.305 -11.547 5.990 1.00 98.88 182 THR A CA 1
ATOM 1268 C C . THR A 1 182 ? -6.873 -11.517 5.478 1.00 98.88 182 THR A C 1
ATOM 1270 O O . THR A 1 182 ? -6.592 -10.887 4.462 1.00 98.88 182 THR A O 1
ATOM 1273 N N . LEU A 1 183 ? -5.959 -12.191 6.169 1.00 98.75 183 LEU A N 1
ATOM 1274 C CA . LEU A 1 183 ? -4.579 -12.374 5.723 1.00 98.75 183 LEU A CA 1
ATOM 1275 C C . LEU A 1 183 ? -4.510 -13.344 4.539 1.00 98.75 183 LEU A C 1
ATOM 1277 O O . LEU A 1 183 ? -5.424 -14.134 4.310 1.00 98.75 183 LEU A O 1
ATOM 1281 N N . LEU A 1 184 ? -3.407 -13.319 3.786 1.00 96.69 184 LEU A N 1
ATOM 1282 C CA . LEU A 1 184 ? -3.246 -14.213 2.628 1.00 96.69 184 LEU A CA 1
ATOM 1283 C C . LEU A 1 184 ? -3.203 -15.704 2.996 1.00 96.69 184 LEU A C 1
ATOM 1285 O O . LEU A 1 184 ? -3.498 -16.539 2.148 1.00 96.69 184 LEU A O 1
ATOM 1289 N N . ASP A 1 185 ? -2.880 -16.040 4.246 1.00 96.06 185 ASP A N 1
ATOM 1290 C CA . ASP A 1 185 ? -2.929 -17.415 4.760 1.00 96.06 185 ASP A CA 1
ATOM 1291 C C . ASP A 1 185 ? -4.320 -17.845 5.264 1.00 96.06 185 ASP A C 1
ATOM 1293 O O . ASP A 1 185 ? -4.475 -18.933 5.815 1.00 96.06 185 ASP A O 1
ATOM 1297 N N . GLY A 1 186 ? -5.338 -17.001 5.071 1.00 97.50 186 GLY A N 1
ATOM 1298 C CA . GLY A 1 186 ? -6.732 -17.294 5.392 1.00 97.50 186 GLY A CA 1
ATOM 1299 C C . GLY A 1 186 ? -7.164 -16.917 6.809 1.00 97.50 186 GLY A C 1
ATOM 1300 O O . GLY A 1 186 ? -8.357 -16.982 7.105 1.00 97.50 186 GLY A O 1
ATOM 1301 N N . ARG A 1 187 ? -6.254 -16.483 7.692 1.00 98.25 187 ARG A N 1
ATOM 1302 C CA . ARG A 1 187 ? -6.643 -16.022 9.034 1.00 98.25 187 ARG A CA 1
ATOM 1303 C C . ARG A 1 187 ? -7.389 -14.692 8.966 1.00 98.25 187 ARG A C 1
ATOM 1305 O O . ARG A 1 187 ? -6.916 -13.728 8.364 1.00 98.25 187 ARG A O 1
ATOM 1312 N N . ALA A 1 188 ? -8.537 -14.623 9.632 1.00 98.50 188 ALA A N 1
ATOM 1313 C CA . ALA A 1 188 ? -9.330 -13.404 9.741 1.00 98.50 188 ALA A CA 1
ATOM 1314 C C . ALA A 1 188 ? -8.852 -12.530 10.914 1.00 98.50 188 ALA A C 1
ATOM 1316 O O . ALA A 1 188 ? -8.662 -13.018 12.027 1.00 98.50 188 ALA A O 1
ATOM 1317 N N . LEU A 1 189 ? -8.689 -11.231 10.661 1.00 98.88 189 LEU A N 1
ATOM 1318 C CA . LEU A 1 189 ? -8.479 -10.199 11.683 1.00 98.88 189 LEU A CA 1
ATOM 1319 C C . LEU A 1 189 ? -9.807 -9.550 12.088 1.00 98.88 189 LEU A C 1
ATOM 1321 O O . LEU A 1 189 ? -10.046 -9.273 13.263 1.00 98.88 189 LEU A O 1
ATOM 1325 N N . VAL A 1 190 ? -10.680 -9.328 11.104 1.00 98.88 190 VAL A N 1
ATOM 1326 C CA . VAL A 1 190 ? -12.025 -8.771 11.278 1.00 98.88 190 VAL A CA 1
ATOM 1327 C C . VAL A 1 190 ? -13.000 -9.643 10.500 1.00 98.88 190 VAL A C 1
ATOM 1329 O O . VAL A 1 190 ? -12.710 -10.008 9.359 1.00 98.88 190 VAL A O 1
ATOM 1332 N N . LYS A 1 191 ? -14.138 -9.961 11.114 1.00 98.75 191 LYS A N 1
ATOM 1333 C CA . LYS A 1 191 ? -15.234 -10.726 10.521 1.00 98.75 191 LYS A CA 1
ATOM 1334 C C . LYS A 1 191 ? -16.557 -10.066 10.895 1.00 98.75 191 LYS A C 1
ATOM 1336 O O . LYS A 1 191 ? -16.772 -9.757 12.066 1.00 98.75 191 LYS A O 1
ATOM 1341 N N . ASP A 1 192 ? -17.414 -9.816 9.908 1.00 98.06 192 ASP A N 1
ATOM 1342 C CA . ASP A 1 192 ? -18.732 -9.182 10.083 1.00 98.06 192 ASP A CA 1
ATOM 1343 C C . ASP A 1 192 ? -18.683 -7.863 10.887 1.00 98.06 192 ASP A C 1
ATOM 1345 O O . ASP A 1 192 ? -19.585 -7.503 11.642 1.00 98.06 192 ASP A O 1
ATOM 1349 N N . GLY A 1 193 ? -17.589 -7.115 10.725 1.00 98.31 193 GLY A N 1
ATOM 1350 C CA . GLY A 1 193 ? -17.324 -5.855 11.412 1.00 98.31 193 GLY A CA 1
ATOM 1351 C C . GLY A 1 193 ? -16.831 -5.990 12.855 1.00 98.31 193 GLY A C 1
ATOM 1352 O O . GLY A 1 193 ? -16.567 -4.969 13.490 1.00 98.31 193 GLY A O 1
ATOM 1353 N N . ALA A 1 194 ? -16.650 -7.197 13.386 1.00 98.62 194 ALA A N 1
ATOM 1354 C CA . ALA A 1 194 ? -16.072 -7.440 14.706 1.00 98.62 194 ALA A CA 1
ATOM 1355 C C . ALA A 1 194 ? -14.619 -7.924 14.601 1.00 98.62 194 ALA A C 1
ATOM 1357 O O . ALA A 1 194 ? -14.255 -8.648 13.677 1.00 98.62 194 ALA A O 1
ATOM 1358 N N . VAL A 1 195 ? -13.774 -7.524 15.556 1.00 98.69 195 VAL A N 1
ATOM 1359 C CA . VAL A 1 195 ? -12.413 -8.068 15.673 1.00 98.69 195 VAL A CA 1
ATOM 1360 C C . VAL A 1 195 ? -12.515 -9.537 16.074 1.00 98.69 195 VAL A C 1
ATOM 1362 O O . VAL A 1 195 ? -13.237 -9.874 17.013 1.00 98.69 195 VAL A O 1
ATOM 1365 N N . VAL A 1 196 ? -11.802 -10.411 15.367 1.00 98.50 196 VAL A N 1
ATOM 1366 C CA . VAL A 1 196 ? -11.797 -11.847 15.667 1.00 98.50 196 VAL A CA 1
ATOM 1367 C C . VAL A 1 196 ? -11.008 -12.093 16.956 1.00 98.50 196 VAL A C 1
ATOM 1369 O O . VAL A 1 196 ? -9.886 -11.610 17.118 1.00 98.50 196 VAL A O 1
ATOM 1372 N N . ALA A 1 197 ? -11.594 -12.846 17.890 1.00 97.44 197 ALA A N 1
ATOM 1373 C CA . ALA A 1 197 ? -10.925 -13.206 19.136 1.00 97.44 197 ALA A CA 1
ATOM 1374 C C . ALA A 1 197 ? -9.630 -13.984 18.851 1.00 97.44 197 ALA A C 1
ATOM 1376 O O . ALA A 1 197 ? -9.621 -14.901 18.032 1.00 97.44 197 ALA A O 1
ATOM 1377 N N . ASN A 1 198 ? -8.542 -13.624 19.539 1.00 95.75 198 ASN A N 1
ATOM 1378 C CA . ASN A 1 198 ? -7.205 -14.199 19.342 1.00 95.75 198 ASN A CA 1
ATOM 1379 C C . ASN A 1 198 ? -6.652 -14.056 17.910 1.00 95.75 198 ASN A C 1
ATOM 1381 O O . ASN A 1 198 ? -5.773 -14.824 17.512 1.00 95.75 198 ASN A O 1
ATOM 1385 N N . ALA A 1 199 ? -7.144 -13.086 17.130 1.00 98.00 199 ALA A N 1
ATOM 1386 C CA . ALA A 1 199 ? -6.541 -12.747 15.848 1.00 98.00 199 ALA A CA 1
ATOM 1387 C C . ALA A 1 199 ? -5.046 -12.422 16.025 1.00 98.00 199 ALA A C 1
ATOM 1389 O O . ALA A 1 199 ? -4.668 -11.765 17.001 1.00 98.00 199 ALA A O 1
ATOM 1390 N N . PRO A 1 200 ? -4.183 -12.864 15.094 1.00 97.75 200 PRO A N 1
ATOM 1391 C CA . PRO A 1 200 ? -2.761 -12.577 15.180 1.00 97.75 200 PRO A CA 1
ATOM 1392 C C . PRO A 1 200 ? -2.505 -11.072 15.070 1.00 97.75 200 PRO A C 1
ATOM 1394 O O . PRO A 1 200 ? -3.178 -10.364 14.318 1.00 97.75 200 PRO A O 1
ATOM 1397 N N . ALA A 1 201 ? -1.484 -10.597 15.779 1.00 98.25 201 ALA A N 1
ATOM 1398 C CA . ALA A 1 201 ? -0.890 -9.307 15.467 1.00 98.25 201 ALA A CA 1
ATOM 1399 C C . ALA A 1 201 ? -0.095 -9.401 14.155 1.00 98.25 201 ALA A C 1
ATOM 1401 O O . ALA A 1 201 ? 0.353 -10.482 13.759 1.00 98.25 201 ALA A O 1
ATOM 1402 N N . VAL A 1 202 ? 0.088 -8.266 13.488 1.00 98.75 202 VAL A N 1
ATOM 1403 C CA . VAL A 1 202 ? 0.791 -8.181 12.203 1.00 98.75 202 VAL A CA 1
ATOM 1404 C C . VAL A 1 202 ? 1.893 -7.134 12.254 1.00 98.75 202 VAL A C 1
ATOM 1406 O O . VAL A 1 202 ? 1.842 -6.194 13.046 1.00 98.75 202 VAL A O 1
ATOM 1409 N N . THR A 1 203 ? 2.880 -7.267 11.378 1.00 98.88 203 THR A N 1
ATOM 1410 C CA . THR A 1 203 ? 3.778 -6.162 11.054 1.00 98.88 203 THR A CA 1
ATOM 1411 C C . THR A 1 203 ? 3.181 -5.348 9.910 1.00 98.88 203 THR A C 1
ATOM 1413 O O . THR A 1 203 ? 2.883 -5.891 8.846 1.00 98.88 203 THR A O 1
ATOM 1416 N N . VAL A 1 204 ? 3.036 -4.040 10.108 1.00 98.94 204 VAL A N 1
ATOM 1417 C CA . VAL A 1 204 ? 2.602 -3.093 9.073 1.00 98.94 204 VAL A CA 1
ATOM 1418 C C . VAL A 1 204 ? 3.815 -2.403 8.467 1.00 98.94 204 VAL A C 1
ATOM 1420 O O . VAL A 1 204 ? 4.613 -1.807 9.186 1.00 98.94 204 VAL A O 1
ATOM 1423 N N . VAL A 1 205 ? 3.923 -2.434 7.142 1.00 98.94 205 VAL A N 1
ATOM 1424 C CA . VAL A 1 205 ? 4.909 -1.679 6.366 1.00 98.94 205 VAL A CA 1
ATOM 1425 C C . VAL A 1 205 ? 4.209 -0.511 5.687 1.00 98.94 205 VAL A C 1
ATOM 1427 O O . VAL A 1 205 ? 3.267 -0.696 4.917 1.00 98.94 205 VAL A O 1
ATOM 1430 N N . THR A 1 206 ? 4.648 0.709 5.966 1.00 98.88 206 THR A N 1
ATOM 1431 C CA . THR A 1 206 ? 4.061 1.906 5.356 1.00 98.88 206 THR A CA 1
ATOM 1432 C C . THR A 1 206 ? 5.088 3.029 5.244 1.00 98.88 206 THR A C 1
ATOM 1434 O O . THR A 1 206 ? 6.227 2.898 5.697 1.00 98.88 206 THR A O 1
ATOM 1437 N N . ASN A 1 207 ? 4.702 4.124 4.598 1.00 98.75 207 ASN A N 1
ATOM 1438 C CA . ASN A 1 207 ? 5.533 5.312 4.482 1.00 98.75 207 ASN A CA 1
ATOM 1439 C C . ASN A 1 207 ? 5.483 6.170 5.763 1.00 98.75 207 ASN A C 1
ATOM 1441 O O . ASN A 1 207 ? 4.482 6.167 6.479 1.00 98.75 207 ASN A O 1
ATOM 1445 N N . THR A 1 208 ? 6.549 6.927 6.037 1.00 98.50 208 THR A N 1
ATOM 1446 C CA . THR A 1 208 ? 6.687 7.776 7.235 1.00 98.50 208 THR A CA 1
ATOM 1447 C C . THR A 1 208 ? 5.531 8.756 7.408 1.00 98.50 208 THR A C 1
ATOM 1449 O O . THR A 1 208 ? 4.994 8.847 8.504 1.00 98.50 208 THR A O 1
ATOM 1452 N N . PHE A 1 209 ? 5.066 9.411 6.337 1.00 98.44 209 PHE A N 1
ATOM 1453 C CA . PHE A 1 209 ? 3.910 10.313 6.409 1.00 98.44 209 PHE A CA 1
ATOM 1454 C C . PHE A 1 209 ? 2.670 9.631 7.007 1.00 98.44 209 PHE A C 1
ATOM 1456 O O . PHE A 1 209 ? 2.050 10.162 7.925 1.00 98.44 209 PHE A O 1
ATOM 1463 N N . THR A 1 210 ? 2.327 8.439 6.517 1.00 98.56 210 THR A N 1
ATOM 1464 C CA . THR A 1 210 ? 1.168 7.670 6.996 1.00 98.56 210 THR A CA 1
ATOM 1465 C C . THR A 1 210 ? 1.404 7.152 8.415 1.00 98.56 210 THR A C 1
ATOM 1467 O O . THR A 1 210 ? 0.518 7.239 9.264 1.00 98.56 210 THR A O 1
ATOM 1470 N N . ALA A 1 211 ? 2.612 6.653 8.696 1.00 98.50 211 ALA A N 1
ATOM 1471 C CA . ALA A 1 211 ? 2.977 6.130 10.008 1.00 98.50 211 ALA A CA 1
ATOM 1472 C C . ALA A 1 211 ? 2.949 7.200 11.108 1.00 98.50 211 ALA A C 1
ATOM 1474 O O . ALA A 1 211 ? 2.570 6.912 12.241 1.00 98.50 211 ALA A O 1
ATOM 1475 N N . ASP A 1 212 ? 3.327 8.436 10.791 1.00 97.94 212 ASP A N 1
ATOM 1476 C CA . ASP A 1 212 ? 3.375 9.538 11.754 1.00 97.94 212 ASP A CA 1
ATOM 1477 C C . ASP A 1 212 ? 2.020 10.210 11.981 1.00 97.94 212 ASP A C 1
ATOM 1479 O O . ASP A 1 212 ? 1.905 11.101 12.818 1.00 97.94 212 ASP A O 1
ATOM 1483 N N . GLY A 1 213 ? 0.970 9.723 11.316 1.00 98.00 213 GLY A N 1
ATOM 1484 C CA . GLY A 1 213 ? -0.401 10.188 11.498 1.00 98.00 213 GLY A CA 1
ATOM 1485 C C . GLY A 1 213 ? -0.889 11.144 10.421 1.00 98.00 213 GLY A C 1
ATOM 1486 O O . GLY A 1 213 ? -2.034 11.593 10.502 1.00 98.00 213 GLY A O 1
ATOM 1487 N N . GLY A 1 214 ? -0.075 11.415 9.395 1.00 97.81 214 GLY A N 1
ATOM 1488 C CA . GLY A 1 214 ? -0.512 12.120 8.197 1.00 97.81 214 GLY A CA 1
ATOM 1489 C C . GLY A 1 214 ? -1.802 11.512 7.654 1.00 97.81 214 GLY A C 1
ATOM 1490 O O . GLY A 1 214 ? -2.097 10.344 7.883 1.00 97.81 214 GLY A O 1
ATOM 1491 N N . ASP A 1 215 ? -2.626 12.316 6.983 1.00 96.88 215 ASP A N 1
ATOM 1492 C CA . ASP A 1 215 ? -3.956 11.884 6.534 1.00 96.88 215 ASP A CA 1
ATOM 1493 C C . ASP A 1 215 ? -4.946 11.544 7.688 1.00 96.88 215 ASP A C 1
ATOM 1495 O O . ASP A 1 215 ? -6.052 11.040 7.454 1.00 96.88 215 ASP A O 1
ATOM 1499 N N . ASN A 1 216 ? -4.628 11.953 8.927 1.00 97.06 216 ASN A N 1
ATOM 1500 C CA . ASN A 1 216 ? -5.367 11.652 10.159 1.00 97.06 216 ASN A CA 1
ATOM 1501 C C . ASN A 1 216 ? -5.410 10.143 10.456 1.00 97.06 216 ASN A C 1
ATOM 1503 O O . ASN A 1 216 ? -6.493 9.577 10.608 1.00 97.06 216 ASN A O 1
ATOM 1507 N N . TYR A 1 217 ? -4.239 9.508 10.555 1.00 98.44 217 TYR A N 1
ATOM 1508 C CA . TYR A 1 217 ? -4.062 8.122 11.017 1.00 98.44 217 TYR A CA 1
ATOM 1509 C C . TYR A 1 217 ? -3.609 8.059 12.493 1.00 98.44 217 TYR A C 1
ATOM 1511 O O . TYR A 1 217 ? -2.450 7.747 12.774 1.00 98.44 217 TYR A O 1
ATOM 1519 N N . PRO A 1 218 ? -4.491 8.347 13.474 1.00 97.56 218 PRO A N 1
ATOM 1520 C CA . PRO A 1 218 ? -4.095 8.478 14.878 1.00 97.56 218 PRO A CA 1
ATOM 1521 C C . PRO A 1 218 ? -3.607 7.181 15.515 1.00 97.56 218 PRO A C 1
ATOM 1523 O O . PRO A 1 218 ? -2.775 7.228 16.418 1.00 97.56 218 PRO A O 1
ATOM 1526 N N . THR A 1 219 ? -4.114 6.033 15.065 1.00 97.75 219 THR A N 1
ATOM 1527 C CA . THR A 1 219 ? -3.682 4.718 15.542 1.00 97.75 219 THR A CA 1
ATOM 1528 C C . THR A 1 219 ? -2.201 4.513 15.240 1.00 97.75 219 THR A C 1
ATOM 1530 O O . THR A 1 219 ? -1.412 4.287 16.151 1.00 97.75 219 THR A O 1
ATOM 1533 N N . LEU A 1 220 ? -1.800 4.698 13.975 1.00 98.19 220 LEU A N 1
ATOM 1534 C CA . LEU A 1 220 ? -0.415 4.518 13.535 1.00 98.19 220 LEU A CA 1
ATOM 1535 C C . LEU A 1 220 ? 0.530 5.530 14.189 1.00 98.19 220 LEU A C 1
ATOM 1537 O O . LEU A 1 220 ? 1.631 5.158 14.596 1.00 98.19 220 LEU A O 1
ATOM 1541 N N . ALA A 1 221 ? 0.075 6.777 14.369 1.00 97.56 221 ALA A N 1
ATOM 1542 C CA . ALA A 1 221 ? 0.855 7.844 14.993 1.00 97.56 221 ALA A CA 1
ATOM 1543 C C . ALA A 1 221 ? 1.412 7.449 16.374 1.00 97.56 221 ALA A C 1
ATOM 1545 O O . ALA A 1 221 ? 2.535 7.824 16.710 1.00 97.56 221 ALA A O 1
ATOM 1546 N N . LYS A 1 222 ? 0.645 6.661 17.140 1.00 96.62 222 LYS A N 1
ATOM 1547 C CA . LYS A 1 222 ? 0.967 6.236 18.512 1.00 96.62 222 LYS A CA 1
ATOM 1548 C C . LYS A 1 222 ? 1.881 5.011 18.588 1.00 96.62 222 LYS A C 1
ATOM 1550 O O . LYS A 1 222 ? 2.422 4.735 19.656 1.00 96.62 222 LYS A O 1
ATOM 1555 N N . LEU A 1 223 ? 2.024 4.253 17.501 1.00 98.00 223 LEU A N 1
ATOM 1556 C CA . LEU A 1 223 ? 2.781 3.003 17.498 1.00 98.00 223 LEU A CA 1
ATOM 1557 C C . LEU A 1 223 ? 4.274 3.248 17.259 1.00 98.00 223 LEU A C 1
ATOM 1559 O O . LEU A 1 223 ? 4.677 4.245 16.660 1.00 98.00 223 LEU A O 1
ATOM 1563 N N . VAL A 1 224 ? 5.109 2.320 17.725 1.00 98.12 224 VAL A N 1
ATOM 1564 C CA . VAL A 1 224 ? 6.566 2.391 17.552 1.00 98.12 224 VAL A CA 1
ATOM 1565 C C . VAL A 1 224 ? 6.935 2.008 16.122 1.00 98.12 224 VAL A C 1
ATOM 1567 O O . VAL A 1 224 ? 6.512 0.968 15.620 1.00 98.12 224 VAL A O 1
ATOM 1570 N N . LYS A 1 225 ? 7.758 2.836 15.477 1.00 97.94 225 LYS A N 1
ATOM 1571 C CA . LYS A 1 225 ? 8.198 2.639 14.094 1.00 97.94 225 LYS A CA 1
ATOM 1572 C C . LYS A 1 225 ? 9.681 2.319 14.036 1.00 97.94 225 LYS A C 1
ATOM 1574 O O . LYS A 1 225 ? 10.488 2.967 14.698 1.00 97.94 225 LYS A O 1
ATOM 1579 N N . VAL A 1 226 ? 10.038 1.373 13.179 1.00 98.50 226 VAL A N 1
ATOM 1580 C CA . VAL A 1 226 ? 11.424 1.014 12.881 1.00 98.50 226 VAL A CA 1
ATOM 1581 C C . VAL A 1 226 ? 11.679 1.272 11.403 1.00 98.50 226 VAL A C 1
ATOM 1583 O O . VAL A 1 226 ? 11.092 0.628 10.532 1.00 98.50 226 VAL A O 1
ATOM 1586 N N . GLY A 1 227 ? 12.551 2.232 11.104 1.00 98.19 227 GLY A N 1
ATOM 1587 C CA . GLY A 1 227 ? 13.027 2.452 9.741 1.00 98.19 227 GLY A CA 1
ATOM 1588 C C . GLY A 1 227 ? 13.954 1.324 9.297 1.00 98.19 227 GLY A C 1
ATOM 1589 O O . GLY A 1 227 ? 14.805 0.879 10.060 1.00 98.19 227 GLY A O 1
ATOM 1590 N N . PHE A 1 228 ? 13.824 0.894 8.043 1.00 97.69 228 PHE A N 1
ATOM 1591 C CA . PHE A 1 228 ? 14.688 -0.135 7.445 1.00 97.69 228 PHE A CA 1
ATOM 1592 C C . PHE A 1 228 ? 15.438 0.377 6.199 1.00 97.69 228 PHE A C 1
ATOM 1594 O O . PHE A 1 228 ? 15.770 -0.369 5.278 1.00 97.69 228 PHE A O 1
ATOM 1601 N N . GLY A 1 229 ? 15.736 1.683 6.197 1.00 96.25 229 GLY A N 1
ATOM 1602 C CA . GLY A 1 229 ? 16.786 2.281 5.366 1.00 96.25 229 GLY A CA 1
ATOM 1603 C C . GLY A 1 229 ? 16.458 2.474 3.884 1.00 96.25 229 GLY A C 1
ATOM 1604 O O . GLY A 1 229 ? 17.377 2.518 3.070 1.00 96.25 229 GLY A O 1
ATOM 1605 N N . VAL A 1 230 ? 15.182 2.584 3.507 1.00 98.31 230 VAL A N 1
ATOM 1606 C CA . VAL A 1 230 ? 14.771 2.717 2.099 1.00 98.31 230 VAL A CA 1
ATOM 1607 C C . VAL A 1 230 ? 13.686 3.781 1.933 1.00 98.31 230 VAL A C 1
ATOM 1609 O O . VAL A 1 230 ? 12.819 3.931 2.797 1.00 98.31 230 VAL A O 1
ATOM 1612 N N . SER A 1 231 ? 13.749 4.558 0.848 1.00 98.50 231 SER A N 1
ATOM 1613 C CA . SER A 1 231 ? 12.633 5.422 0.451 1.00 98.50 231 SER A CA 1
ATOM 1614 C C . SER A 1 231 ? 11.544 4.594 -0.225 1.00 98.50 231 SER A C 1
ATOM 1616 O O . SER A 1 231 ? 11.817 3.566 -0.837 1.00 98.50 231 SER A O 1
ATOM 1618 N N . TYR A 1 232 ? 10.298 5.037 -0.139 1.00 97.88 232 TYR A N 1
ATOM 1619 C CA . TYR A 1 232 ? 9.191 4.408 -0.866 1.00 97.88 232 TYR A CA 1
ATOM 1620 C C . TYR A 1 232 ? 9.361 4.416 -2.410 1.00 97.88 232 TYR A C 1
ATOM 1622 O O . TYR A 1 232 ? 8.918 3.482 -3.074 1.00 97.88 232 TYR A O 1
ATOM 1630 N N . GLU A 1 233 ? 10.065 5.402 -2.984 1.00 97.50 233 GLU A N 1
ATOM 1631 C CA . GLU A 1 233 ? 10.423 5.446 -4.409 1.00 97.50 233 GLU A CA 1
ATOM 1632 C C . GLU A 1 233 ? 11.498 4.409 -4.724 1.00 97.50 233 GLU A C 1
ATOM 1634 O O . GLU A 1 233 ? 11.330 3.621 -5.651 1.00 97.50 233 GLU A O 1
ATOM 1639 N N . GLN A 1 234 ? 12.552 4.333 -3.902 1.00 98.38 234 GLN A N 1
ATOM 1640 C CA . GLN A 1 234 ? 13.605 3.337 -4.075 1.00 98.38 234 GLN A CA 1
ATOM 1641 C C . GLN A 1 234 ? 13.048 1.918 -3.904 1.00 98.38 234 GLN A C 1
ATOM 1643 O O . GLN A 1 234 ? 13.491 1.010 -4.597 1.00 98.38 234 GLN A O 1
ATOM 1648 N N . ALA A 1 235 ? 12.048 1.720 -3.039 1.00 98.69 235 ALA A N 1
ATOM 1649 C CA . ALA A 1 235 ? 11.343 0.448 -2.912 1.00 98.69 235 ALA A CA 1
ATOM 1650 C C . ALA A 1 235 ? 10.623 0.053 -4.213 1.00 98.69 235 ALA A C 1
ATOM 1652 O O . ALA A 1 235 ? 10.739 -1.093 -4.644 1.00 98.69 235 ALA A O 1
ATOM 1653 N N . LEU A 1 236 ? 9.930 0.994 -4.872 1.00 98.56 236 LEU A N 1
ATOM 1654 C CA . LEU A 1 236 ? 9.349 0.763 -6.200 1.00 98.56 236 LEU A CA 1
ATOM 1655 C C . LEU A 1 236 ? 10.431 0.446 -7.236 1.00 98.56 236 LEU A C 1
ATOM 1657 O O . LEU A 1 236 ? 10.291 -0.523 -7.976 1.00 98.56 236 LEU A O 1
ATOM 1661 N N . TYR A 1 237 ? 11.503 1.234 -7.278 1.00 98.25 237 TYR A N 1
ATOM 1662 C CA . TYR A 1 237 ? 12.627 1.011 -8.184 1.00 98.25 237 TYR A CA 1
ATOM 1663 C C . TYR A 1 237 ? 13.226 -0.395 -8.014 1.00 98.25 237 TYR A C 1
ATOM 1665 O O . TYR A 1 237 ? 13.323 -1.140 -8.987 1.00 98.25 237 TYR A O 1
ATOM 1673 N N . ASP A 1 238 ? 13.573 -0.781 -6.782 1.00 98.69 238 ASP A N 1
ATOM 1674 C CA . ASP A 1 238 ? 14.152 -2.093 -6.462 1.00 98.69 238 ASP A CA 1
ATOM 1675 C C . ASP A 1 238 ? 13.184 -3.217 -6.865 1.00 98.69 238 ASP A C 1
ATOM 1677 O O . ASP A 1 238 ? 13.590 -4.216 -7.461 1.00 98.69 238 ASP A O 1
ATOM 1681 N N . TYR A 1 239 ? 11.885 -3.023 -6.617 1.00 98.81 239 TYR A N 1
ATOM 1682 C CA . TYR A 1 239 ? 10.863 -3.991 -6.987 1.00 98.81 239 TYR A CA 1
ATOM 1683 C C . TYR A 1 239 ? 10.715 -4.151 -8.504 1.00 98.81 239 TYR A C 1
ATOM 1685 O O . TYR A 1 239 ? 10.670 -5.282 -8.985 1.00 98.81 239 TYR A O 1
ATOM 1693 N N . LEU A 1 240 ? 10.718 -3.060 -9.276 1.00 98.62 240 LEU A N 1
ATOM 1694 C CA . LEU A 1 240 ? 10.709 -3.112 -10.743 1.00 98.62 240 LEU A CA 1
ATOM 1695 C C . LEU A 1 240 ? 11.927 -3.867 -11.293 1.00 98.62 240 LEU A C 1
ATOM 1697 O O . LEU A 1 240 ? 11.797 -4.638 -12.241 1.00 98.62 240 LEU A O 1
ATOM 1701 N N . LEU A 1 241 ? 13.101 -3.695 -10.679 1.00 98.56 241 LEU A N 1
ATOM 1702 C CA . LEU A 1 241 ? 14.312 -4.414 -11.077 1.00 98.56 241 LEU A CA 1
ATOM 1703 C C . LEU A 1 241 ? 14.311 -5.900 -10.703 1.00 98.56 241 LEU A C 1
ATOM 1705 O O . LEU A 1 241 ? 15.112 -6.658 -11.249 1.00 98.56 241 LEU A O 1
ATOM 1709 N N . SER A 1 242 ? 13.436 -6.322 -9.788 1.00 98.50 242 SER A N 1
ATOM 1710 C CA . SER A 1 242 ? 13.345 -7.718 -9.350 1.00 98.50 242 SER A CA 1
ATOM 1711 C C . SER A 1 242 ? 12.682 -8.644 -10.379 1.00 98.50 242 SER A C 1
ATOM 1713 O O . SER A 1 242 ? 12.790 -9.866 -10.265 1.00 98.50 242 SER A O 1
ATOM 1715 N N . PHE A 1 243 ? 12.009 -8.084 -11.389 1.00 98.56 243 PHE A N 1
ATOM 1716 C CA . PHE A 1 243 ? 11.329 -8.863 -12.420 1.00 98.56 243 PHE A CA 1
ATOM 1717 C C . PHE A 1 243 ? 12.314 -9.493 -13.425 1.00 98.56 243 PHE A C 1
ATOM 1719 O O . PHE A 1 243 ? 13.383 -8.934 -13.695 1.00 98.56 243 PHE A O 1
ATOM 1726 N N . PRO A 1 244 ? 11.959 -10.643 -14.032 1.00 98.31 244 PRO A N 1
ATOM 1727 C CA . PRO A 1 244 ? 12.741 -11.236 -15.112 1.00 98.31 244 PRO A CA 1
ATOM 1728 C C . PRO A 1 244 ? 12.936 -10.274 -16.286 1.00 98.31 244 PRO A C 1
ATOM 1730 O O . PRO A 1 244 ? 12.066 -9.463 -16.600 1.00 98.31 244 PRO A O 1
ATOM 1733 N N . LYS A 1 245 ? 14.080 -10.384 -16.965 1.00 98.50 245 LYS A N 1
ATOM 1734 C CA . LYS A 1 245 ? 14.399 -9.542 -18.123 1.00 98.50 245 LYS A CA 1
ATOM 1735 C C . LYS A 1 245 ? 13.712 -10.044 -19.394 1.00 98.50 245 LYS A C 1
ATOM 1737 O O . LYS A 1 245 ? 13.702 -11.245 -19.655 1.00 98.50 245 LYS A O 1
ATOM 1742 N N . ASN A 1 246 ? 13.206 -9.120 -20.206 1.00 97.50 246 ASN A N 1
ATOM 1743 C CA . ASN A 1 246 ? 12.706 -9.387 -21.554 1.00 97.50 246 ASN A CA 1
ATOM 1744 C C . ASN A 1 246 ? 13.855 -9.558 -22.573 1.00 97.50 246 ASN A C 1
ATOM 1746 O O . ASN A 1 246 ? 15.037 -9.454 -22.236 1.00 97.50 246 ASN A O 1
ATOM 1750 N N . ALA A 1 247 ? 13.512 -9.772 -23.848 1.00 96.75 247 ALA A N 1
ATOM 1751 C CA . ALA A 1 247 ? 14.486 -9.933 -24.934 1.00 96.75 247 ALA A CA 1
ATOM 1752 C C . ALA A 1 247 ? 15.388 -8.700 -25.161 1.00 96.75 247 ALA A C 1
ATOM 1754 O O . ALA A 1 247 ? 16.488 -8.837 -25.689 1.00 96.75 247 ALA A O 1
ATOM 1755 N N . ALA A 1 248 ? 14.952 -7.509 -24.739 1.00 95.50 248 ALA A N 1
ATOM 1756 C CA . ALA A 1 248 ? 15.743 -6.278 -24.780 1.00 95.50 248 ALA A CA 1
ATOM 1757 C C . ALA A 1 248 ? 16.627 -6.086 -23.528 1.00 95.50 248 ALA A C 1
ATOM 1759 O O . ALA A 1 248 ? 17.308 -5.070 -23.401 1.00 95.50 248 ALA A O 1
ATOM 1760 N N . GLY A 1 249 ? 16.624 -7.042 -22.591 1.00 97.44 249 GLY A N 1
ATOM 1761 C CA . GLY A 1 249 ? 17.425 -7.005 -21.368 1.00 97.44 249 GLY A CA 1
ATOM 1762 C C . GLY A 1 249 ? 16.855 -6.129 -20.245 1.00 97.44 249 GLY A C 1
ATOM 1763 O O . GLY A 1 249 ? 17.535 -5.947 -19.231 1.00 97.44 249 GLY A O 1
ATOM 1764 N N . LEU A 1 250 ? 15.632 -5.607 -20.391 1.00 97.94 250 LEU A N 1
ATOM 1765 C CA . LEU A 1 250 ? 14.947 -4.823 -19.359 1.00 97.94 250 LEU A CA 1
ATOM 1766 C C . LEU A 1 250 ? 14.110 -5.742 -18.459 1.00 97.94 250 LEU A C 1
ATOM 1768 O O . LEU A 1 250 ? 13.369 -6.561 -19.004 1.00 97.94 250 LEU A O 1
ATOM 1772 N N . PRO A 1 251 ? 14.175 -5.609 -17.119 1.00 98.62 251 PRO A N 1
ATOM 1773 C CA . PRO A 1 251 ? 13.190 -6.205 -16.215 1.00 98.62 251 PRO A CA 1
ATOM 1774 C C . PRO A 1 251 ? 11.778 -5.857 -16.682 1.00 98.62 251 PRO A C 1
ATOM 1776 O O . PRO A 1 251 ? 11.500 -4.687 -16.946 1.00 98.62 251 PRO A O 1
ATOM 1779 N N . GLU A 1 252 ? 10.910 -6.853 -16.842 1.00 98.56 252 GLU A N 1
ATOM 1780 C CA . GLU A 1 252 ? 9.592 -6.657 -17.436 1.00 98.56 252 GLU A CA 1
ATOM 1781 C C . GLU A 1 252 ? 8.481 -7.289 -16.610 1.00 98.56 252 GLU A C 1
ATOM 1783 O O . GLU A 1 252 ? 8.536 -8.467 -16.256 1.00 98.56 252 GLU A O 1
ATOM 1788 N N . ILE A 1 253 ? 7.434 -6.504 -16.359 1.00 98.56 253 ILE A N 1
ATOM 1789 C CA . ILE A 1 253 ? 6.184 -7.020 -15.809 1.00 98.56 253 ILE A CA 1
ATOM 1790 C C . ILE A 1 253 ? 5.352 -7.580 -16.972 1.00 98.56 253 ILE A C 1
ATOM 1792 O O . ILE A 1 253 ? 4.936 -6.806 -17.845 1.00 98.56 253 ILE A O 1
ATOM 1796 N N . PRO A 1 254 ? 5.105 -8.902 -17.025 1.00 97.88 254 PRO A N 1
ATOM 1797 C CA . PRO A 1 254 ? 4.376 -9.509 -18.126 1.00 97.88 254 PRO A CA 1
ATOM 1798 C C . PRO A 1 254 ? 2.871 -9.273 -17.983 1.00 97.88 254 PRO A C 1
ATOM 1800 O O . PRO A 1 254 ? 2.336 -9.195 -16.879 1.00 97.88 254 PRO A O 1
ATOM 1803 N N . SER A 1 255 ? 2.160 -9.257 -19.109 1.00 97.12 255 SER A N 1
ATOM 1804 C CA . SER A 1 255 ? 0.693 -9.141 -19.153 1.00 97.12 255 SER A CA 1
ATOM 1805 C C . SER A 1 255 ? -0.027 -10.293 -18.440 1.00 97.12 255 SER A C 1
ATOM 1807 O O . SER A 1 255 ? -1.165 -10.141 -18.000 1.00 97.12 255 SER A O 1
ATOM 1809 N N . SER A 1 256 ? 0.657 -11.428 -18.274 1.00 96.94 256 SER A N 1
ATOM 1810 C CA . SER A 1 256 ? 0.182 -12.599 -17.540 1.00 96.94 256 SER A CA 1
ATOM 1811 C C . SER A 1 256 ? 0.295 -12.477 -16.016 1.00 96.94 256 SER A C 1
ATOM 1813 O O . SER A 1 256 ? -0.134 -13.396 -15.318 1.00 96.94 256 SER A O 1
ATOM 1815 N N . ASP A 1 257 ? 0.888 -11.406 -15.473 1.00 98.12 257 ASP A N 1
ATOM 1816 C CA . ASP A 1 257 ? 0.940 -11.208 -14.023 1.00 98.12 257 ASP A CA 1
ATOM 1817 C C . ASP A 1 257 ? -0.464 -10.899 -13.488 1.00 98.12 257 ASP A C 1
ATOM 1819 O O . ASP A 1 257 ? -0.994 -9.789 -13.606 1.00 98.12 257 ASP A O 1
ATOM 1823 N N . VAL A 1 258 ? -1.086 -11.918 -12.896 1.00 97.38 258 VAL A N 1
ATOM 1824 C CA . VAL A 1 258 ? -2.478 -11.870 -12.437 1.00 97.38 258 VAL A CA 1
ATOM 1825 C C . VAL A 1 258 ? -2.723 -10.791 -11.387 1.00 97.38 258 VAL A C 1
ATOM 1827 O O . VAL A 1 258 ? -3.838 -10.279 -11.326 1.00 97.38 258 VAL A O 1
ATOM 1830 N N . ARG A 1 259 ? -1.688 -10.384 -10.635 1.00 97.31 259 ARG A N 1
ATOM 1831 C CA . ARG A 1 259 ? -1.774 -9.310 -9.631 1.00 97.31 259 ARG A CA 1
ATOM 1832 C C . ARG A 1 259 ? -2.116 -7.960 -10.256 1.00 97.31 259 ARG A C 1
ATOM 1834 O O . ARG A 1 259 ? -2.701 -7.100 -9.600 1.00 97.31 259 ARG A O 1
ATOM 1841 N N . TYR A 1 260 ? -1.729 -7.773 -11.519 1.00 98.25 260 TYR A N 1
ATOM 1842 C CA . TYR A 1 260 ? -1.729 -6.474 -12.189 1.00 98.25 260 TYR A CA 1
ATOM 1843 C C . TYR A 1 260 ? -2.537 -6.439 -13.486 1.00 98.25 260 TYR A C 1
ATOM 1845 O O . TYR A 1 260 ? -2.855 -5.354 -13.973 1.00 98.25 260 TYR A O 1
ATOM 1853 N N . SER A 1 261 ? -2.883 -7.607 -14.037 1.00 95.88 261 SER A N 1
ATOM 1854 C CA . SER A 1 261 ? -3.554 -7.767 -15.337 1.00 95.88 261 SER A CA 1
ATOM 1855 C C . SER A 1 261 ? -4.883 -7.010 -15.486 1.00 95.88 261 SER A C 1
ATOM 1857 O O . SER A 1 261 ? -5.300 -6.714 -16.604 1.00 95.88 261 SER A O 1
ATOM 1859 N N . LYS A 1 262 ? -5.550 -6.667 -14.377 1.00 97.12 262 LYS A N 1
ATOM 1860 C CA . LYS A 1 262 ? -6.793 -5.886 -14.355 1.00 97.12 262 LYS A CA 1
ATOM 1861 C C . LYS A 1 262 ? -6.541 -4.528 -13.725 1.00 97.12 262 LYS A C 1
ATOM 1863 O O . LYS A 1 262 ? -5.968 -4.455 -12.646 1.00 97.12 262 LYS A O 1
ATOM 1868 N N . THR A 1 263 ? -7.052 -3.457 -14.325 1.00 95.94 263 THR A N 1
ATOM 1869 C CA . THR A 1 263 ? -6.910 -2.092 -13.781 1.00 95.94 263 THR A CA 1
ATOM 1870 C C . THR A 1 263 ? -7.492 -1.941 -12.374 1.00 95.94 263 THR A C 1
ATOM 1872 O O . THR A 1 263 ? -6.976 -1.153 -11.589 1.00 95.94 263 THR A O 1
ATOM 1875 N N . THR A 1 264 ? -8.502 -2.743 -12.027 1.00 96.56 264 THR A N 1
ATOM 1876 C CA . THR A 1 264 ? -9.131 -2.826 -10.696 1.00 96.56 264 THR A CA 1
ATOM 1877 C C . THR A 1 264 ? -8.347 -3.665 -9.680 1.00 96.56 264 THR A C 1
ATOM 1879 O O . THR A 1 264 ? -8.844 -3.889 -8.583 1.00 96.56 264 THR A O 1
ATOM 1882 N N . GLY A 1 265 ? -7.167 -4.175 -10.041 1.00 96.94 265 GLY A N 1
ATOM 1883 C CA . GLY A 1 265 ? -6.390 -5.091 -9.207 1.00 96.94 265 GLY A CA 1
ATOM 1884 C C . GLY A 1 265 ? -6.924 -6.529 -9.191 1.00 96.94 265 GLY A C 1
ATOM 1885 O O . GLY A 1 265 ? -7.764 -6.917 -10.012 1.00 96.94 265 GLY A O 1
ATOM 1886 N N . ASP A 1 266 ? -6.394 -7.333 -8.270 1.00 97.44 266 ASP A N 1
ATOM 1887 C CA . ASP A 1 266 ? -6.657 -8.767 -8.113 1.00 97.44 266 ASP A CA 1
ATOM 1888 C C . ASP A 1 266 ? -7.647 -9.099 -6.978 1.00 97.44 266 ASP A C 1
ATOM 1890 O O . ASP A 1 266 ? -7.885 -10.274 -6.685 1.00 97.44 266 ASP A O 1
ATOM 1894 N N . GLY A 1 267 ? -8.288 -8.085 -6.386 1.00 97.69 267 GLY A N 1
ATOM 1895 C CA . GLY A 1 267 ? -9.373 -8.249 -5.413 1.00 97.69 267 GLY A CA 1
ATOM 1896 C C . GLY A 1 267 ? -8.888 -8.253 -3.964 1.00 97.69 267 GLY A C 1
ATOM 1897 O O . GLY A 1 267 ? -9.350 -9.052 -3.141 1.00 97.69 267 GLY A O 1
ATOM 1898 N N . ARG A 1 268 ? -7.929 -7.382 -3.652 1.00 98.31 268 ARG A N 1
ATOM 1899 C CA . ARG A 1 268 ? -7.444 -7.094 -2.295 1.00 98.31 268 ARG A CA 1
ATOM 1900 C C . ARG A 1 268 ? -8.365 -6.156 -1.537 1.00 98.31 268 ARG A C 1
ATOM 1902 O O . ARG A 1 268 ? -8.354 -6.170 -0.310 1.00 98.31 268 ARG A O 1
ATOM 1909 N N . PHE A 1 269 ? -9.160 -5.351 -2.230 1.00 98.38 269 PHE A N 1
ATOM 1910 C CA . PHE A 1 269 ? -10.135 -4.472 -1.612 1.00 98.38 269 PHE A CA 1
ATOM 1911 C C . PHE A 1 269 ? -11.484 -4.583 -2.320 1.00 98.38 269 PHE A C 1
ATOM 1913 O O . PHE A 1 269 ? -11.579 -4.602 -3.544 1.00 98.38 269 PHE A O 1
ATOM 1920 N N . THR A 1 270 ? -12.570 -4.627 -1.555 1.00 97.56 270 THR A N 1
ATOM 1921 C CA . THR A 1 270 ? -13.926 -4.666 -2.109 1.00 97.56 270 THR A CA 1
ATOM 1922 C C . THR A 1 270 ? -14.857 -3.734 -1.348 1.00 97.56 270 THR A C 1
ATOM 1924 O O . THR A 1 270 ? -14.918 -3.751 -0.118 1.00 97.56 270 THR A O 1
ATOM 1927 N N . TRP A 1 271 ? -15.614 -2.930 -2.097 1.00 95.75 271 TRP A N 1
ATOM 1928 C CA . TRP A 1 271 ? -16.799 -2.257 -1.579 1.00 95.75 271 TRP A CA 1
ATOM 1929 C C . TRP A 1 271 ? -17.997 -3.193 -1.716 1.00 95.75 271 TRP A C 1
ATOM 1931 O O . TRP A 1 271 ? -18.333 -3.591 -2.829 1.00 95.75 271 TRP A O 1
ATOM 1941 N N . LEU A 1 272 ? -18.642 -3.530 -0.601 1.00 95.75 272 LEU A N 1
ATOM 1942 C CA . LEU A 1 272 ? -19.962 -4.148 -0.631 1.00 95.75 272 LEU A CA 1
ATOM 1943 C C . LEU A 1 272 ? -20.981 -3.169 -1.234 1.00 95.75 272 LEU A C 1
ATOM 1945 O O . LEU A 1 272 ? -20.810 -1.953 -1.053 1.00 95.75 272 LEU A O 1
ATOM 1949 N N . PRO A 1 273 ? -22.001 -3.696 -1.935 1.00 84.06 273 PRO A N 1
ATOM 1950 C CA . PRO A 1 273 ? -23.095 -2.897 -2.475 1.00 84.06 273 PRO A CA 1
ATOM 1951 C C . PRO A 1 273 ? -23.827 -2.090 -1.394 1.00 84.06 273 PRO A C 1
ATOM 1953 O O . PRO A 1 273 ? -23.825 -2.506 -0.209 1.00 84.06 273 PRO A O 1
#

Radius of gyration: 18.11 Å; Cα contacts (8 Å, |Δi|>4): 686; chains: 1; bounding box: 53×39×44 Å

Nearest PDB structures (foldseek):
  4h1s-assembly1_B  TM=8.091E-01  e=1.256E-14  Homo sapiens
  6twa-assembly1_A  TM=8.026E-01  e=1.744E-14  Homo sapiens
  4h1s-assembly1_A  TM=7.931E-01  e=3.147E-14  Homo sapiens
  7jv9-assembly2_B  TM=7.856E-01  e=2.267E-14  Homo sapiens
  7jv8-assembly2_B  TM=8.113E-01  e=6.916E-14  Homo sapiens

pLDDT: mean 95.46, std 6.17, range [59.12, 98.94]

Sequence (273 aa):
MPLNACLTGFAKPIASSQIVFATDRGSATVLGVRTAETNGGNLLADSFLHAYSTRAAGANLPAAGSANPVVALQNGGGIRQNGGVTLPTTGAAGAISRGNTFDLLPFDNRLVAITSVSAADIKETLERSCSVGTSGGGQFLQVAGMKVTCSRAGTAIVVSNPTGDSYAGNVTTVGTRVKDVTLLDGRALVKDGAVVANAPAVTVVTNTFTADGGDNYPTLAKLVKVGFGVSYEQALYDYLLSFPKNAAGLPEIPSSDVRYSKTTGDGRFTWLP

Mean predicted aligned error: 3.51 Å

Solvent-accessible surface area (backbone atoms only — not comparable to full-atom values): 13441 Å² total; per-residue (Å²): 131,61,68,67,67,56,57,58,56,28,70,41,67,61,21,32,24,60,43,55,23,37,38,24,54,39,34,71,87,41,81,11,25,6,37,47,47,14,12,30,29,34,56,51,8,44,10,45,48,49,43,44,75,76,30,26,69,86,55,77,41,79,68,75,42,92,93,33,38,55,32,15,47,35,42,20,56,64,47,37,51,80,56,32,51,28,41,25,53,83,70,44,57,40,64,32,26,56,44,56,46,40,34,30,33,70,67,95,38,33,35,28,38,28,68,72,40,41,32,63,52,51,47,55,50,46,14,48,18,57,45,24,44,55,76,27,36,40,42,11,60,19,49,24,54,41,33,41,32,31,30,82,89,31,50,56,36,38,63,45,78,47,61,88,92,46,52,25,24,53,81,78,38,81,45,54,19,43,29,36,30,30,37,80,88,66,53,50,25,25,50,88,54,38,66,40,86,87,34,67,47,27,30,42,32,32,38,43,56,50,42,54,1,36,79,53,29,44,64,46,40,74,51,70,72,44,68,53,87,44,36,54,40,55,22,40,53,55,43,47,55,69,36,62,60,45,97,86,68,33,14,34,47,57,55,80,41,65,62,42,60,34,54,60,27,68,66,41,51,42,76,52,132